Protein 3E3R (pdb70)

CATH classification: 1.10.238.10 (+1 more: 1.10.238.10)

InterPro domains:
  IPR002048 EF-hand domain [PF13499] (111-172)
  IPR002048 EF-hand domain [PF13499] (182-253)
  IPR002048 EF-hand domain [PS50222] (107-142)
  IPR002048 EF-hand domain [PS50222] (143-178)
  IPR002048 EF-hand domain [PS50222] (179-214)
  IPR002048 EF-hand domain [SM00054] (111-139)
  IPR002048 EF-hand domain [SM00054] (147-175)
  IPR002048 EF-hand domain [SM00054] (183-211)
  IPR002048 EF-hand domain [SM00054] (226-255)
  IPR002048 EF-hand domain [cd00051] (112-173)
  IPR011992 EF-hand domain pair [SSF47473] (108-271)
  IPR018247 EF-Hand 1, calcium-binding site [PS00018] (120-132)
  IPR018247 EF-Hand 1, calcium-binding site [PS00018] (156-168)
  IPR018247 EF-Hand 1, calcium-binding site [PS00018] (192-204)
  IPR051581 Calcium-Binding Signalling family [PTHR34524] (83-275)

Solvent-accessible surface area: 21296 Å² total; per-residue (Å²): 134,118,83,143,130,127,177,95,123,65,7,50,37,14,12,101,133,9,69,128,59,180,43,9,149,78,7,13,179,94,49,60,201,21,0,53,21,96,18,2,76,90,9,0,56,159,95,65,20,127,4,71,119,72,49,1,81,31,4,5,196,112,65,17,144,108,61,64,50,29,1,48,70,110,5,3,87,32,2,40,66,84,91,60,42,141,42,19,85,46,17,4,45,43,0,13,64,44,4,16,131,82,59,97,39,35,1,33,23,103,6,1,99,68,33,72,79,5,114,17,58,65,50,27,89,76,68,114,70,75,34,57,87,15,5,83,125,73,5,30,85,16,14,32,100,129,97,71,12,81,1,45,65,69,37,1,71,70,88,13,27,35,46,3,47,91,29,143,66,48,127,96,0,44,61,58,0,60,35,34,6,98,96,83,85,67,27,10,83,121,2,28,58,71,21,146,83,237,26,58,113,158,21,7,28,181,47,0,131,139,9,6,151,101,43,65,96,27,0,44,16,78,11,2,81,42,7,1,54,142,71,64,10,126,7,81,108,73,65,0,90,37,4,4,131,92,48,6,139,104,59,64,53,40,1,50,59,100,6,0,42,77,1,5,103,101,87,41,50,80,18,20,75,22,12,1,46,34,0,9,70,110,11,8,143,86,37,62,4,7,0,44,27,88,4,1,91,88,80,80,139,118,137,149,60,127,45,65,67,17,85,164,67,1,32,80,13,12,37,102,126,86,100,16,66,0,24,35,39,34,0,42,45,92,15,24,49,71,7,89,79,50,140,59,54,128,86,0,47,65,61,0,59,71,59,24,140,86

B-factor: mean 34.87, std 11.91, range [5.88, 69.91]

Organism: Homo sapiens (NCBI:txid9606)

Nearest PDB structures (foldseek):
  3e3r-assembly2_A-2  TM=1.005E+00  e=3.104E-30  Homo sapiens
  3e3r-assembly2_B  TM=7.617E-01  e=6.382E-23  Homo sapiens
  8g2z-assembly1_1E  TM=4.502E-01  e=4.346E-10  Tetrahymena thermophila CU428
  8g2z-assembly1_3C  TM=5.043E-01  e=2.244E-07  Tetrahymena thermophila CU428
  3dvk-assembly1_A  TM=4.181E-01  e=2.319E-06  Homo sapiens

Sequence (358 aa):
SSGLVPRMDAVDATMEKLRAARFFRQLDRDGSRSLDADEFRQGLAKLGLVLDQAEAEGVCRKWDRNGSGTLDLEEFLRALRPPMSQAREAVIAAAFAKLDRSGDGVVTVDDLRGVYSGRAHPKVRSGEWTEDEVLRRFLDNFDSSEKDGQVTLAEFQDYYSGVSASMNTDEEFVAMMTSAWQLVDATMEKLRAQCLSRGGIQGLARFFRQLDRDGSRSLDADEFRQGLAKLGLVLDQAEAEGVCRKWDRNGSGTLDLEEFLRALRPPMSQAREAVIAAAFAKLDRSGDGVVTVDDLRGVYSGEWTEDEVLRRFLDNFDSSEKDGQVTLAEFQDYYSGVSASMNTDEEFVAMMTSAWQL

Structure (mmCIF, N/CA/C/O backbone):
data_3E3R
#
_entry.id   3E3R
#
_cell.length_a   70.593
_cell.length_b   130.411
_cell.length_c   46.199
_cell.angle_alpha   90.00
_cell.angle_beta   90.00
_cell.angle_gamma   90.00
#
_symmetry.space_group_name_H-M   'P 21 21 2'
#
loop_
_entity.id
_entity.type
_entity.pdbx_description
1 polymer Calcyphosin
2 non-polymer 'CALCIUM ION'
3 water water
#
loop_
_atom_site.group_PDB
_atom_site.id
_atom_site.type_symbol
_atom_site.label_atom_id
_atom_site.label_alt_id
_atom_site.label_comp_id
_atom_site.label_asym_id
_atom_site.label_entity_id
_atom_site.label_seq_id
_atom_site.pdbx_PDB_ins_code
_atom_site.Cartn_x
_atom_site.Cartn_y
_atom_site.Cartn_z
_atom_site.occupancy
_atom_site.B_iso_or_equiv
_atom_site.auth_seq_id
_atom_site.auth_comp_id
_atom_site.auth_asym_id
_atom_site.auth_atom_id
_atom_site.pdbx_PDB_model_num
ATOM 1 N N . SER A 1 1 ? 37.312 32.578 9.400 1.00 25.75 -12 SER A N 1
ATOM 2 C CA . SER A 1 1 ? 38.262 31.471 9.760 1.00 26.16 -12 SER A CA 1
ATOM 3 C C . SER A 1 1 ? 39.721 31.968 9.924 1.00 26.33 -12 SER A C 1
ATOM 4 O O . SER A 1 1 ? 40.132 32.985 9.320 1.00 25.73 -12 SER A O 1
ATOM 7 N N . SER A 1 2 ? 40.480 31.236 10.751 1.00 26.26 -11 SER A N 1
ATOM 8 C CA . SER A 1 2 ? 41.865 31.563 11.073 1.00 26.48 -11 SER A CA 1
ATOM 9 C C . SER A 1 2 ? 42.681 31.922 9.828 1.00 26.60 -11 SER A C 1
ATOM 10 O O . SER A 1 2 ? 42.556 31.272 8.774 1.00 26.37 -11 SER A O 1
ATOM 13 N N . GLY A 1 3 ? 43.500 32.970 9.962 1.00 26.51 -10 GLY A N 1
ATOM 14 C CA . GLY A 1 3 ? 44.452 33.386 8.924 1.00 26.39 -10 GLY A CA 1
ATOM 15 C C . GLY A 1 3 ? 43.901 34.435 7.976 1.00 26.39 -10 GLY A C 1
ATOM 16 O O . GLY A 1 3 ? 44.650 35.120 7.272 1.00 26.32 -10 GLY A O 1
ATOM 17 N N . LEU A 1 4 ? 42.579 34.555 7.977 1.00 26.34 -9 LEU A N 1
ATOM 18 C CA . LEU A 1 4 ? 41.886 35.508 7.148 1.00 26.49 -9 LEU A CA 1
ATOM 19 C C . LEU A 1 4 ? 41.782 36.906 7.785 1.00 26.88 -9 LEU A C 1
ATOM 20 O O . LEU A 1 4 ? 41.682 37.081 9.015 1.00 27.05 -9 LEU A O 1
ATOM 25 N N . VAL A 1 5 ? 41.788 37.895 6.904 1.00 27.01 -8 VAL A N 1
ATOM 26 C CA . VAL A 1 5 ? 41.756 39.291 7.260 1.00 27.10 -8 VAL A CA 1
ATOM 27 C C . VAL A 1 5 ? 40.669 39.953 6.396 1.00 27.52 -8 VAL A C 1
ATOM 28 O O . VAL A 1 5 ? 40.566 39.660 5.192 1.00 27.93 -8 VAL A O 1
ATOM 32 N N . PRO A 1 6 ? 39.843 40.826 6.998 1.00 27.71 -7 PRO A N 1
ATOM 33 C CA . PRO A 1 6 ? 38.731 41.359 6.213 1.00 28.24 -7 PRO A CA 1
ATOM 34 C C . PRO A 1 6 ? 39.198 42.565 5.411 1.00 28.64 -7 PRO A C 1
ATOM 35 O O . PRO A 1 6 ? 40.015 43.352 5.905 1.00 28.71 -7 PRO A O 1
ATOM 39 N N . ARG A 1 7 ? 38.711 42.733 4.190 1.00 28.76 -6 ARG A N 1
ATOM 40 C CA . ARG A 1 7 ? 39.110 43.945 3.482 1.00 29.12 -6 ARG A CA 1
ATOM 41 C C . ARG A 1 7 ? 38.044 45.026 3.390 1.00 29.24 -6 ARG A C 1
ATOM 42 O O . ARG A 1 7 ? 38.376 46.218 3.379 1.00 29.11 -6 ARG A O 1
ATOM 50 N N . MET A 1 14 ? 34.882 47.928 -2.108 1.00 55.13 1 MET A N 1
ATOM 51 C CA . MET A 1 14 ? 36.272 47.405 -1.945 1.00 55.41 1 MET A CA 1
ATOM 52 C C . MET A 1 14 ? 36.578 46.307 -2.982 1.00 55.62 1 MET A C 1
ATOM 53 O O . MET A 1 14 ? 37.705 46.181 -3.463 1.00 55.74 1 MET A O 1
ATOM 58 N N . ASP A 1 15 ? 35.553 45.512 -3.289 1.00 55.65 2 ASP A N 1
ATOM 59 C CA . ASP A 1 15 ? 35.483 44.626 -4.456 1.00 55.20 2 ASP A CA 1
ATOM 60 C C . ASP A 1 15 ? 35.251 45.521 -5.690 1.00 55.06 2 ASP A C 1
ATOM 61 O O . ASP A 1 15 ? 35.880 45.342 -6.736 1.00 54.87 2 ASP A O 1
ATOM 66 N N . ALA A 1 16 ? 34.352 46.498 -5.537 1.00 54.86 3 ALA A N 1
ATOM 67 C CA . ALA A 1 16 ? 34.036 47.489 -6.575 1.00 54.53 3 ALA A CA 1
ATOM 68 C C . ALA A 1 16 ? 35.212 48.431 -6.875 1.00 54.34 3 ALA A C 1
ATOM 69 O O . ALA A 1 16 ? 35.251 49.050 -7.939 1.00 54.21 3 ALA A O 1
ATOM 71 N N . VAL A 1 17 ? 36.153 48.536 -5.930 1.00 53.97 4 VAL A N 1
ATOM 72 C CA . VAL A 1 17 ? 37.395 49.284 -6.130 1.00 53.41 4 VAL A CA 1
ATOM 73 C C . VAL A 1 17 ? 38.369 48.481 -6.990 1.00 53.23 4 VAL A C 1
ATOM 74 O O . VAL A 1 17 ? 39.045 49.049 -7.847 1.00 53.17 4 VAL A O 1
ATOM 78 N N . ASP A 1 18 ? 38.434 47.166 -6.747 1.00 53.01 5 ASP A N 1
ATOM 79 C CA . ASP A 1 18 ? 39.220 46.218 -7.560 1.00 52.56 5 ASP A CA 1
ATOM 80 C C . ASP A 1 18 ? 38.835 46.277 -9.044 1.00 52.03 5 ASP A C 1
ATOM 81 O O . ASP A 1 18 ? 39.702 46.219 -9.912 1.00 51.78 5 ASP A O 1
ATOM 86 N N . ALA A 1 19 ? 37.530 46.384 -9.314 1.00 51.61 6 ALA A N 1
ATOM 87 C CA . ALA A 1 19 ? 36.988 46.493 -10.677 1.00 51.09 6 ALA A CA 1
ATOM 88 C C . ALA A 1 19 ? 37.463 47.776 -11.358 1.00 50.74 6 ALA A C 1
ATOM 89 O O . ALA A 1 19 ? 38.092 47.723 -12.416 1.00 50.75 6 ALA A O 1
ATOM 91 N N . THR A 1 20 ? 37.169 48.919 -10.740 1.00 50.11 7 THR A N 1
ATOM 92 C CA . THR A 1 20 ? 37.676 50.208 -11.202 1.00 49.80 7 THR A CA 1
ATOM 93 C C . THR A 1 20 ? 39.205 50.244 -11.352 1.00 49.47 7 THR A C 1
ATOM 94 O O . THR A 1 20 ? 39.708 50.844 -12.307 1.00 49.45 7 THR A O 1
ATOM 98 N N . MET A 1 21 ? 39.935 49.625 -10.418 1.00 48.95 8 MET A N 1
ATOM 99 C CA . MET A 1 21 ? 41.403 49.622 -10.484 1.00 48.75 8 MET A CA 1
ATOM 100 C C . MET A 1 21 ? 41.946 48.804 -11.653 1.00 49.62 8 MET A C 1
ATOM 101 O O . MET A 1 21 ? 42.938 49.208 -12.272 1.00 49.66 8 MET A O 1
ATOM 106 N N . GLU A 1 22 ? 41.298 47.673 -11.956 1.00 50.60 9 GLU A N 1
ATOM 107 C CA . GLU A 1 22 ? 41.645 46.854 -13.133 1.00 51.86 9 GLU A CA 1
ATOM 108 C C . GLU A 1 22 ? 41.506 47.664 -14.421 1.00 52.27 9 GLU A C 1
ATOM 109 O O . GLU A 1 22 ? 42.491 47.903 -15.124 1.00 52.28 9 GLU A O 1
ATOM 115 N N . LYS A 1 23 ? 40.275 48.104 -14.693 1.00 52.91 10 LYS A N 1
ATOM 116 C CA . LYS A 1 23 ? 39.924 48.866 -15.886 1.00 53.62 10 LYS A CA 1
ATOM 117 C C . LYS A 1 23 ? 40.934 49.963 -16.186 1.00 53.67 10 LYS A C 1
ATOM 118 O O . LYS A 1 23 ? 41.390 50.085 -17.320 1.00 53.96 10 LYS A O 1
ATOM 124 N N . LEU A 1 24 ? 41.280 50.742 -15.162 1.00 53.94 11 LEU A N 1
ATOM 125 C CA . LEU A 1 24 ? 42.315 51.783 -15.244 1.00 54.06 11 LEU A CA 1
ATOM 126 C C . LEU A 1 24 ? 43.609 51.290 -15.886 1.00 54.06 11 LEU A C 1
ATOM 127 O O . LEU A 1 24 ? 44.173 51.962 -16.746 1.00 54.22 11 LEU A O 1
ATOM 132 N N . ARG A 1 25 ? 44.077 50.120 -15.468 1.00 54.11 12 ARG A N 1
ATOM 133 C CA . ARG A 1 25 ? 45.377 49.628 -15.916 1.00 54.42 12 ARG A CA 1
ATOM 134 C C . ARG A 1 25 ? 45.489 49.586 -17.440 1.00 54.83 12 ARG A C 1
ATOM 135 O O . ARG A 1 25 ? 46.547 49.883 -18.004 1.00 54.97 12 ARG A O 1
ATOM 143 N N . ALA A 1 26 ? 44.379 49.257 -18.096 1.00 55.22 13 ALA A N 1
ATOM 144 C CA . ALA A 1 26 ? 44.312 49.250 -19.554 1.00 55.30 13 ALA A CA 1
ATOM 145 C C . ALA A 1 26 ? 43.613 50.497 -20.079 1.00 55.26 13 ALA A C 1
ATOM 146 O O . ALA A 1 26 ? 44.270 51.470 -20.441 1.00 55.51 13 ALA A O 1
ATOM 148 N N . ALA A 1 40 ? 54.235 57.780 -17.014 1.00 55.07 27 ALA A N 1
ATOM 149 C CA . ALA A 1 40 ? 54.665 59.119 -16.612 1.00 55.20 27 ALA A CA 1
ATOM 150 C C . ALA A 1 40 ? 53.799 60.185 -17.279 1.00 55.41 27 ALA A C 1
ATOM 151 O O . ALA A 1 40 ? 53.271 61.079 -16.604 1.00 55.35 27 ALA A O 1
ATOM 153 N N . ARG A 1 41 ? 53.668 60.074 -18.605 1.00 55.66 28 ARG A N 1
ATOM 154 C CA . ARG A 1 41 ? 52.815 60.940 -19.427 1.00 55.82 28 ARG A CA 1
ATOM 155 C C . ARG A 1 41 ? 51.434 61.036 -18.793 1.00 55.45 28 ARG A C 1
ATOM 156 O O . ARG A 1 41 ? 50.870 62.132 -18.669 1.00 55.34 28 ARG A O 1
ATOM 164 N N . PHE A 1 42 ? 50.921 59.877 -18.376 1.00 54.97 29 PHE A N 1
ATOM 165 C CA . PHE A 1 42 ? 49.609 59.760 -17.747 1.00 54.37 29 PHE A CA 1
ATOM 166 C C . PHE A 1 42 ? 49.562 60.410 -16.357 1.00 53.94 29 PHE A C 1
ATOM 167 O O . PHE A 1 42 ? 48.649 61.184 -16.070 1.00 53.99 29 PHE A O 1
ATOM 175 N N . PHE A 1 43 ? 50.548 60.090 -15.515 1.00 53.27 30 PHE A N 1
ATOM 176 C CA . PHE A 1 43 ? 50.714 60.680 -14.182 1.00 52.49 30 PHE A CA 1
ATOM 177 C C . PHE A 1 43 ? 50.642 62.192 -14.262 1.00 52.08 30 PHE A C 1
ATOM 178 O O . PHE A 1 43 ? 49.871 62.823 -13.544 1.00 51.84 30 PHE A O 1
ATOM 186 N N . ARG A 1 44 ? 51.433 62.755 -15.167 1.00 51.89 31 ARG A N 1
ATOM 187 C CA . ARG A 1 44 ? 51.559 64.203 -15.312 1.00 51.89 31 ARG A CA 1
ATOM 188 C C . ARG A 1 44 ? 50.263 64.855 -15.777 1.00 51.35 31 ARG A C 1
ATOM 189 O O . ARG A 1 44 ? 49.950 65.964 -15.362 1.00 51.34 31 ARG A O 1
ATOM 197 N N . GLN A 1 45 ? 49.503 64.148 -16.608 1.00 50.97 32 GLN A N 1
ATOM 198 C CA . GLN A 1 45 ? 48.143 64.555 -16.953 1.00 51.13 32 GLN A CA 1
ATOM 199 C C . GLN A 1 45 ? 47.284 64.727 -15.703 1.00 50.51 32 GLN A C 1
ATOM 200 O O . GLN A 1 45 ? 46.603 65.747 -15.532 1.00 50.39 32 GLN A O 1
ATOM 206 N N . LEU A 1 46 ? 47.324 63.704 -14.849 1.00 49.79 33 LEU A N 1
ATOM 207 C CA . LEU A 1 46 ? 46.512 63.616 -13.642 1.00 48.98 33 LEU A CA 1
ATOM 208 C C . LEU A 1 46 ? 46.897 64.659 -12.595 1.00 48.59 33 LEU A C 1
ATOM 209 O O . LEU A 1 46 ? 46.037 65.163 -11.861 1.00 48.45 33 LEU A O 1
ATOM 214 N N . ASP A 1 47 ? 48.192 64.973 -12.540 1.00 48.04 34 ASP A N 1
ATOM 215 C CA . ASP A 1 47 ? 48.739 65.957 -11.610 1.00 47.55 34 ASP A CA 1
ATOM 216 C C . ASP A 1 47 ? 48.349 67.372 -12.034 1.00 47.61 34 ASP A C 1
ATOM 217 O O . ASP A 1 47 ? 49.135 68.099 -12.655 1.00 47.29 34 ASP A O 1
ATOM 222 N N . ARG A 1 48 ? 47.116 67.737 -11.684 1.00 47.71 35 ARG A N 1
ATOM 223 C CA . ARG A 1 48 ? 46.495 68.999 -12.088 1.00 47.73 35 ARG A CA 1
ATOM 224 C C . ARG A 1 48 ? 47.232 70.210 -11.554 1.00 47.39 35 ARG A C 1
ATOM 225 O O . ARG A 1 48 ? 47.383 71.201 -12.266 1.00 47.47 35 ARG A O 1
ATOM 233 N N . ASP A 1 49 ? 47.693 70.123 -10.308 1.00 47.10 36 ASP A N 1
ATOM 234 C CA . ASP A 1 49 ? 48.327 71.256 -9.652 1.00 47.04 36 ASP A CA 1
ATOM 235 C C . ASP A 1 49 ? 49.859 71.195 -9.698 1.00 46.69 36 ASP A C 1
ATOM 236 O O . ASP A 1 49 ? 50.542 71.928 -8.969 1.00 47.15 36 ASP A O 1
ATOM 241 N N . GLY A 1 50 ? 50.385 70.319 -10.556 1.00 46.11 37 GLY A N 1
ATOM 242 C CA . GLY A 1 50 ? 51.830 70.192 -10.801 1.00 44.92 37 GLY A CA 1
ATOM 243 C C . GLY A 1 50 ? 52.682 70.000 -9.560 1.00 44.36 37 GLY A C 1
ATOM 244 O O . GLY A 1 50 ? 53.813 70.475 -9.515 1.00 44.43 37 GLY A O 1
ATOM 245 N N . SER A 1 51 ? 52.142 69.294 -8.563 1.00 43.70 38 SER A N 1
ATOM 246 C CA . SER A 1 51 ? 52.819 69.073 -7.279 1.00 43.22 38 SER A CA 1
ATOM 247 C C . SER A 1 51 ? 53.823 67.916 -7.328 1.00 43.23 38 SER A C 1
ATOM 248 O O . SER A 1 51 ? 54.557 67.672 -6.359 1.00 43.29 38 SER A O 1
ATOM 251 N N . ARG A 1 52 ? 53.839 67.211 -8.460 1.00 42.94 39 ARG A N 1
ATOM 252 C CA . ARG A 1 52 ? 54.675 66.024 -8.670 1.00 42.60 39 ARG A CA 1
ATOM 253 C C . ARG A 1 52 ? 54.301 64.866 -7.724 1.00 41.75 39 ARG A C 1
ATOM 254 O O . ARG A 1 52 ? 55.123 64.012 -7.395 1.00 41.48 39 ARG A O 1
ATOM 262 N N . SER A 1 53 ? 53.028 64.869 -7.327 1.00 40.96 40 SER A N 1
ATOM 263 C CA . SER A 1 53 ? 52.391 63.833 -6.523 1.00 40.44 40 SER A CA 1
ATOM 264 C C . SER A 1 53 ? 50.882 64.042 -6.595 1.00 39.98 40 SER A C 1
ATOM 265 O O . SER A 1 53 ? 50.415 65.170 -6.776 1.00 39.68 40 SER A O 1
ATOM 268 N N . LEU A 1 54 ? 50.131 62.954 -6.443 1.00 39.68 41 LEU A N 1
ATOM 269 C CA . LEU A 1 54 ? 48.672 62.971 -6.604 1.00 39.47 41 LEU A CA 1
ATOM 270 C C . LEU A 1 54 ? 47.895 63.004 -5.291 1.00 39.60 41 LEU A C 1
ATOM 271 O O . LEU A 1 54 ? 48.108 62.152 -4.423 1.00 39.40 41 LEU A O 1
ATOM 276 N N . ASP A 1 55 ? 46.994 63.984 -5.163 1.00 39.83 42 ASP A N 1
ATOM 277 C CA . ASP A 1 55 ? 46.014 64.022 -4.073 1.00 40.16 42 ASP A CA 1
ATOM 278 C C . ASP A 1 55 ? 45.017 62.903 -4.313 1.00 40.00 42 ASP A C 1
ATOM 279 O O . ASP A 1 55 ? 44.812 62.498 -5.461 1.00 39.77 42 ASP A O 1
ATOM 284 N N . ALA A 1 56 ? 44.376 62.430 -3.245 1.00 39.88 43 ALA A N 1
ATOM 285 C CA . ALA A 1 56 ? 43.244 61.515 -3.380 1.00 40.38 43 ALA A CA 1
ATOM 286 C C . ALA A 1 56 ? 42.156 62.148 -4.269 1.00 40.85 43 ALA A C 1
ATOM 287 O O . ALA A 1 56 ? 41.566 61.504 -5.150 1.00 40.64 43 ALA A O 1
ATOM 289 N N . ASP A 1 57 ? 41.958 63.439 -4.045 1.00 41.42 44 ASP A N 1
ATOM 290 C CA . ASP A 1 57 ? 41.022 64.272 -4.764 1.00 42.19 44 ASP A CA 1
ATOM 291 C C . ASP A 1 57 ? 41.311 64.389 -6.276 1.00 42.47 44 ASP A C 1
ATOM 292 O O . ASP A 1 57 ? 40.386 64.387 -7.093 1.00 42.16 44 ASP A O 1
ATOM 297 N N . GLU A 1 58 ? 42.587 64.507 -6.641 1.00 43.23 45 GLU A N 1
ATOM 298 C CA . GLU A 1 58 ? 42.990 64.633 -8.057 1.00 43.82 45 GLU A CA 1
ATOM 299 C C . GLU A 1 58 ? 42.853 63.312 -8.800 1.00 44.00 45 GLU A C 1
ATOM 300 O O . GLU A 1 58 ? 42.254 63.247 -9.872 1.00 43.95 45 GLU A O 1
ATOM 306 N N . PHE A 1 59 ? 43.431 62.268 -8.216 1.00 44.58 46 PHE A N 1
ATOM 307 C CA . PHE A 1 59 ? 43.233 60.895 -8.656 1.00 45.17 46 PHE A CA 1
ATOM 308 C C . PHE A 1 59 ? 41.754 60.620 -8.941 1.00 45.90 46 PHE A C 1
ATOM 309 O O . PHE A 1 59 ? 41.395 60.129 -10.020 1.00 45.75 46 PHE A O 1
ATOM 317 N N . ARG A 1 60 ? 40.908 60.964 -7.972 1.00 46.89 47 ARG A N 1
ATOM 318 C CA . ARG A 1 60 ? 39.457 60.843 -8.104 1.00 48.20 47 ARG A CA 1
ATOM 319 C C . ARG A 1 60 ? 38.911 61.519 -9.375 1.00 49.12 47 ARG A C 1
ATOM 320 O O . ARG A 1 60 ? 38.190 60.875 -10.160 1.00 48.99 47 ARG A O 1
ATOM 328 N N . GLN A 1 61 ? 39.266 62.801 -9.561 1.00 50.07 48 GLN A N 1
ATOM 329 C CA . GLN A 1 61 ? 38.815 63.614 -10.699 1.00 51.04 48 GLN A CA 1
ATOM 330 C C . GLN A 1 61 ? 39.389 63.140 -12.019 1.00 51.52 48 GLN A C 1
ATOM 331 O O . GLN A 1 61 ? 38.701 63.151 -13.042 1.00 51.70 48 GLN A O 1
ATOM 337 N N . GLY A 1 62 ? 40.652 62.733 -12.000 1.00 52.03 49 GLY A N 1
ATOM 338 C CA . GLY A 1 62 ? 41.287 62.189 -13.191 1.00 53.04 49 GLY A CA 1
ATOM 339 C C . GLY A 1 62 ? 40.541 60.980 -13.726 1.00 53.60 49 GLY A C 1
ATOM 340 O O . GLY A 1 62 ? 40.305 60.866 -14.933 1.00 53.56 49 GLY A O 1
ATOM 341 N N . LEU A 1 63 ? 40.161 60.087 -12.817 1.00 54.24 50 LEU A N 1
ATOM 342 C CA . LEU A 1 63 ? 39.513 58.834 -13.187 1.00 55.09 50 LEU A CA 1
ATOM 343 C C . LEU A 1 63 ? 38.105 59.050 -13.749 1.00 55.56 50 LEU A C 1
ATOM 344 O O . LEU A 1 63 ? 37.675 58.342 -14.667 1.00 55.50 50 LEU A O 1
ATOM 349 N N . ALA A 1 64 ? 37.396 60.024 -13.185 1.00 56.24 51 ALA A N 1
ATOM 350 C CA . ALA A 1 64 ? 36.076 60.412 -13.681 1.00 56.94 51 ALA A CA 1
ATOM 351 C C . ALA A 1 64 ? 36.183 60.955 -15.112 1.00 57.35 51 ALA A C 1
ATOM 352 O O . ALA A 1 64 ? 35.453 60.517 -16.004 1.00 57.53 51 ALA A O 1
ATOM 354 N N . LYS A 1 65 ? 37.119 61.885 -15.315 1.00 57.75 52 LYS A N 1
ATOM 355 C CA . LYS A 1 65 ? 37.445 62.455 -16.626 1.00 58.14 52 LYS A CA 1
ATOM 356 C C . LYS A 1 65 ? 37.793 61.361 -17.668 1.00 58.38 52 LYS A C 1
ATOM 357 O O . LYS A 1 65 ? 37.849 61.627 -18.875 1.00 58.42 52 LYS A O 1
ATOM 363 N N . LEU A 1 66 ? 38.013 60.136 -17.187 1.00 58.49 53 LEU A N 1
ATOM 364 C CA . LEU A 1 66 ? 38.341 58.987 -18.036 1.00 58.49 53 LEU A CA 1
ATOM 365 C C . LEU A 1 66 ? 37.189 57.966 -18.036 1.00 58.39 53 LEU A C 1
ATOM 366 O O . LEU A 1 66 ? 37.253 56.928 -18.709 1.00 58.28 53 LEU A O 1
ATOM 371 N N . GLY A 1 67 ? 36.137 58.276 -17.278 1.00 58.23 54 GLY A N 1
ATOM 372 C CA . GLY A 1 67 ? 34.940 57.432 -17.209 1.00 57.95 54 GLY A CA 1
ATOM 373 C C . GLY A 1 67 ? 34.975 56.296 -16.194 1.00 57.70 54 GLY A C 1
ATOM 374 O O . GLY A 1 67 ? 34.174 55.357 -16.281 1.00 57.58 54 GLY A O 1
ATOM 375 N N . LEU A 1 68 ? 35.901 56.377 -15.238 1.00 57.27 55 LEU A N 1
ATOM 376 C CA . LEU A 1 68 ? 36.058 55.355 -14.208 1.00 56.67 55 LEU A CA 1
ATOM 377 C C . LEU A 1 68 ? 35.632 55.990 -12.905 1.00 56.22 55 LEU A C 1
ATOM 378 O O . LEU A 1 68 ? 36.284 56.909 -12.422 1.00 56.37 55 LEU A O 1
ATOM 383 N N . VAL A 1 69 ? 34.535 55.502 -12.340 1.00 55.62 56 VAL A N 1
ATOM 384 C CA . VAL A 1 69 ? 33.908 56.160 -11.199 1.00 55.08 56 VAL A CA 1
ATOM 385 C C . VAL A 1 69 ? 34.393 55.622 -9.848 1.00 54.66 56 VAL A C 1
ATOM 386 O O . VAL A 1 69 ? 34.314 54.422 -9.588 1.00 54.73 56 VAL A O 1
ATOM 390 N N . LEU A 1 70 ? 34.907 56.525 -9.011 1.00 54.14 57 LEU A N 1
ATOM 391 C CA . LEU A 1 70 ? 35.246 56.234 -7.612 1.00 53.80 57 LEU A CA 1
ATOM 392 C C . LEU A 1 70 ? 34.722 57.346 -6.708 1.00 53.60 57 LEU A C 1
ATOM 393 O O . LEU A 1 70 ? 34.977 58.523 -6.978 1.00 53.75 57 LEU A O 1
ATOM 398 N N . ASP A 1 71 ? 34.019 56.990 -5.631 1.00 53.08 58 ASP A N 1
ATOM 399 C CA . ASP A 1 71 ? 33.561 57.998 -4.673 1.00 52.67 58 ASP A CA 1
ATOM 400 C C . ASP A 1 71 ? 34.762 58.605 -3.935 1.00 52.44 58 ASP A C 1
ATOM 401 O O . ASP A 1 71 ? 35.906 58.313 -4.272 1.00 52.65 58 ASP A O 1
ATOM 406 N N . GLN A 1 72 ? 34.504 59.432 -2.928 1.00 52.11 59 GLN A N 1
ATOM 407 C CA . GLN A 1 72 ? 35.563 60.166 -2.234 1.00 51.88 59 GLN A CA 1
ATOM 408 C C . GLN A 1 72 ? 36.456 59.278 -1.356 1.00 51.55 59 GLN A C 1
ATOM 409 O O . GLN A 1 72 ? 37.688 59.358 -1.431 1.00 51.79 59 GLN A O 1
ATOM 415 N N . ALA A 1 73 ? 35.834 58.445 -0.523 1.00 50.80 60 ALA A N 1
ATOM 416 C CA . ALA A 1 73 ? 36.569 57.593 0.412 1.00 49.90 60 ALA A CA 1
ATOM 417 C C . ALA A 1 73 ? 37.300 56.453 -0.310 1.00 49.21 60 ALA A C 1
ATOM 418 O O . ALA A 1 73 ? 38.397 56.056 0.092 1.00 48.84 60 ALA A O 1
ATOM 420 N N . GLU A 1 74 ? 36.683 55.944 -1.378 1.00 48.35 61 GLU A N 1
ATOM 421 C CA . GLU A 1 74 ? 37.284 54.913 -2.225 1.00 47.71 61 GLU A CA 1
ATOM 422 C C . GLU A 1 74 ? 38.572 55.397 -2.864 1.00 46.55 61 GLU A C 1
ATOM 423 O O . GLU A 1 74 ? 39.517 54.630 -3.029 1.00 46.54 61 GLU A O 1
ATOM 429 N N . ALA A 1 75 ? 38.592 56.669 -3.246 1.00 45.48 62 ALA A N 1
ATOM 430 C CA . ALA A 1 75 ? 39.766 57.272 -3.852 1.00 44.29 62 ALA A CA 1
ATOM 431 C C . ALA A 1 75 ? 40.791 57.523 -2.765 1.00 43.53 62 ALA A C 1
ATOM 432 O O . ALA A 1 75 ? 41.991 57.358 -2.981 1.00 43.26 62 ALA A O 1
ATOM 434 N N . GLU A 1 76 ? 40.307 57.900 -1.588 1.00 42.66 63 GLU A N 1
ATOM 435 C CA . GLU A 1 76 ? 41.170 58.082 -0.441 1.00 42.47 63 GLU A CA 1
ATOM 436 C C . GLU A 1 76 ? 41.792 56.771 -0.005 1.00 41.83 63 GLU A C 1
ATOM 437 O O . GLU A 1 76 ? 42.972 56.732 0.368 1.00 41.85 63 GLU A O 1
ATOM 443 N N . GLY A 1 77 ? 40.993 55.704 -0.068 1.00 41.07 64 GLY A N 1
ATOM 444 C CA . GLY A 1 77 ? 41.430 54.358 0.275 1.00 39.88 64 GLY A CA 1
ATOM 445 C C . GLY A 1 77 ? 42.576 53.896 -0.600 1.00 39.30 64 GLY A C 1
ATOM 446 O O . GLY A 1 77 ? 43.541 53.308 -0.107 1.00 39.76 64 GLY A O 1
ATOM 447 N N . VAL A 1 78 ? 42.471 54.159 -1.900 1.00 38.37 65 VAL A N 1
ATOM 448 C CA . VAL A 1 78 ? 43.517 53.784 -2.852 1.00 37.50 65 VAL A CA 1
ATOM 449 C C . VAL A 1 78 ? 44.840 54.512 -2.586 1.00 37.18 65 VAL A C 1
ATOM 450 O O . VAL A 1 78 ? 45.893 53.890 -2.668 1.00 37.28 65 VAL A O 1
ATOM 454 N N . CYS A 1 79 ? 44.788 55.807 -2.259 1.00 36.71 66 CYS A N 1
ATOM 455 C CA . CYS A 1 79 ? 45.998 56.575 -1.941 1.00 36.48 66 CYS A CA 1
ATOM 456 C C . CYS A 1 79 ? 46.625 56.044 -0.672 1.00 35.85 66 CYS A C 1
ATOM 457 O O . CYS A 1 79 ? 47.826 55.786 -0.623 1.00 35.98 66 CYS A O 1
ATOM 460 N N . ARG A 1 80 ? 45.795 55.833 0.338 1.00 35.01 67 ARG A N 1
ATOM 461 C CA . ARG A 1 80 ? 46.256 55.310 1.612 1.00 34.39 67 ARG A CA 1
ATOM 462 C C . ARG A 1 80 ? 47.016 53.992 1.402 1.00 33.42 67 ARG A C 1
ATOM 463 O O . ARG A 1 80 ? 47.976 53.714 2.106 1.00 33.48 67 ARG A O 1
ATOM 471 N N . LYS A 1 81 ? 46.623 53.184 0.425 1.00 32.58 68 LYS A N 1
ATOM 472 C CA . LYS A 1 81 ? 47.245 51.860 0.336 1.00 32.19 68 LYS A CA 1
ATOM 473 C C . LYS A 1 81 ? 48.460 51.794 -0.574 1.00 31.18 68 LYS A C 1
ATOM 474 O O . LYS A 1 81 ? 49.281 50.891 -0.442 1.00 30.81 68 LYS A O 1
ATOM 480 N N . TRP A 1 82 ? 48.580 52.757 -1.482 1.00 30.39 69 TRP A N 1
ATOM 481 C CA . TRP A 1 82 ? 49.744 52.816 -2.358 1.00 29.91 69 TRP A CA 1
ATOM 482 C C . TRP A 1 82 ? 50.792 53.826 -1.918 1.00 29.53 69 TRP A C 1
ATOM 483 O O . TRP A 1 82 ? 51.927 53.760 -2.361 1.00 28.90 69 TRP A O 1
ATOM 494 N N . ASP A 1 83 ? 50.406 54.744 -1.035 1.00 29.57 70 ASP A N 1
ATOM 495 C CA . ASP A 1 83 ? 51.309 55.777 -0.549 1.00 29.73 70 ASP A CA 1
ATOM 496 C C . ASP A 1 83 ? 52.267 55.184 0.464 1.00 29.67 70 ASP A C 1
ATOM 497 O O . ASP A 1 83 ? 52.056 55.281 1.664 1.00 30.08 70 ASP A O 1
ATOM 502 N N . ARG A 1 84 ? 53.330 54.579 -0.050 1.00 29.72 71 ARG A N 1
ATOM 503 C CA . ARG A 1 84 ? 54.281 53.837 0.752 1.00 30.03 71 ARG A CA 1
ATOM 504 C C . ARG A 1 84 ? 54.936 54.717 1.816 1.00 29.66 71 ARG A C 1
ATOM 505 O O . ARG A 1 84 ? 54.977 54.332 2.989 1.00 29.50 71 ARG A O 1
ATOM 513 N N . ASN A 1 85 ? 55.419 55.899 1.421 1.00 29.49 72 ASN A N 1
ATOM 514 C CA . ASN A 1 85 ? 56.172 56.765 2.340 1.00 29.49 72 ASN A CA 1
ATOM 515 C C . ASN A 1 85 ? 55.308 57.583 3.316 1.00 29.29 72 ASN A C 1
ATOM 516 O O . ASN A 1 85 ? 55.833 58.183 4.255 1.00 29.43 72 ASN A O 1
ATOM 521 N N . GLY A 1 86 ? 53.992 57.589 3.108 1.00 28.98 73 GLY A N 1
ATOM 522 C CA . GLY A 1 86 ? 53.071 58.188 4.065 1.00 28.26 73 GLY A CA 1
ATOM 523 C C . GLY A 1 86 ? 52.996 59.691 3.945 1.00 28.10 73 GLY A C 1
ATOM 524 O O . GLY A 1 86 ? 52.720 60.378 4.913 1.00 27.62 73 GLY A O 1
ATOM 525 N N . SER A 1 87 ? 53.249 60.195 2.743 1.00 28.44 74 SER A N 1
ATOM 526 C CA . SER A 1 87 ? 53.143 61.623 2.441 1.00 28.65 74 SER A CA 1
ATOM 527 C C . SER A 1 87 ? 51.685 62.032 2.234 1.00 28.68 74 SER A C 1
ATOM 528 O O . SER A 1 87 ? 51.386 63.204 2.024 1.00 28.41 74 SER A O 1
ATOM 531 N N . GLY A 1 88 ? 50.786 61.056 2.277 1.00 28.73 75 GLY A N 1
ATOM 532 C CA . GLY A 1 88 ? 49.383 61.302 1.996 1.00 29.17 75 GLY A CA 1
ATOM 533 C C . GLY A 1 88 ? 49.088 61.364 0.506 1.00 29.53 75 GLY A C 1
ATOM 534 O O . GLY A 1 88 ? 47.936 61.559 0.116 1.00 29.75 75 GLY A O 1
ATOM 535 N N . THR A 1 89 ? 50.119 61.188 -0.325 1.00 29.65 76 THR A N 1
ATOM 536 C CA . THR A 1 89 ? 50.009 61.402 -1.776 1.00 29.79 76 THR A CA 1
ATOM 537 C C . THR A 1 89 ? 50.796 60.367 -2.562 1.00 29.71 76 THR A C 1
ATOM 538 O O . THR A 1 89 ? 51.733 59.750 -2.033 1.00 29.54 76 THR A O 1
ATOM 542 N N . LEU A 1 90 ? 50.409 60.188 -3.827 1.00 29.67 77 LEU A N 1
ATOM 543 C CA . LEU A 1 90 ? 51.074 59.233 -4.728 1.00 29.56 77 LEU A CA 1
ATOM 544 C C . LEU A 1 90 ? 52.030 59.924 -5.679 1.00 29.55 77 LEU A C 1
ATOM 545 O O . LEU A 1 90 ? 51.610 60.728 -6.519 1.00 29.21 77 LEU A O 1
ATOM 550 N N . ASP A 1 91 ? 53.316 59.619 -5.528 1.00 29.80 78 ASP A N 1
ATOM 551 C CA . ASP A 1 91 ? 54.331 60.108 -6.459 1.00 30.01 78 ASP A CA 1
ATOM 552 C C . ASP A 1 91 ? 54.569 59.082 -7.575 1.00 30.26 78 ASP A C 1
ATOM 553 O O . ASP A 1 91 ? 53.962 58.001 -7.580 1.00 30.26 78 ASP A O 1
ATOM 558 N N . LEU A 1 92 ? 55.442 59.424 -8.518 1.00 30.38 79 LEU A N 1
ATOM 559 C CA . LEU A 1 92 ? 55.608 58.628 -9.723 1.00 30.07 79 LEU A CA 1
ATOM 560 C C . LEU A 1 92 ? 55.912 57.174 -9.371 1.00 30.14 79 LEU A C 1
ATOM 561 O O . LEU A 1 92 ? 55.187 56.280 -9.790 1.00 30.20 79 LEU A O 1
ATOM 566 N N . GLU A 1 93 ? 56.964 56.948 -8.590 1.00 30.27 80 GLU A N 1
ATOM 567 C CA . GLU A 1 93 ? 57.313 55.611 -8.129 1.00 30.95 80 GLU A CA 1
ATOM 568 C C . GLU A 1 93 ? 56.106 54.854 -7.528 1.00 30.85 80 GLU A C 1
ATOM 569 O O . GLU A 1 93 ? 55.886 53.669 -7.833 1.00 31.26 80 GLU A O 1
ATOM 575 N N . GLU A 1 94 ? 55.312 55.539 -6.708 1.00 30.44 81 GLU A N 1
ATOM 576 C CA . GLU A 1 94 ? 54.170 54.900 -6.046 1.00 30.15 81 GLU A CA 1
ATOM 577 C C . GLU A 1 94 ? 53.019 54.587 -6.994 1.00 30.30 81 GLU A C 1
ATOM 578 O O . GLU A 1 94 ? 52.373 53.549 -6.884 1.00 29.98 81 GLU A O 1
ATOM 584 N N . PHE A 1 95 ? 52.787 55.497 -7.932 1.00 30.77 82 PHE A N 1
ATOM 585 C CA . PHE A 1 95 ? 51.765 55.354 -8.949 1.00 30.92 82 PHE A CA 1
ATOM 586 C C . PHE A 1 95 ? 52.146 54.248 -9.923 1.00 31.75 82 PHE A C 1
ATOM 587 O O . PHE A 1 95 ? 51.319 53.405 -10.269 1.00 32.34 82 PHE A O 1
ATOM 595 N N . LEU A 1 96 ? 53.404 54.243 -10.359 1.00 32.20 83 LEU A N 1
ATOM 596 C CA . LEU A 1 96 ? 53.873 53.218 -11.272 1.00 32.53 83 LEU A CA 1
ATOM 597 C C . LEU A 1 96 ? 53.658 51.848 -10.668 1.00 32.75 83 LEU A C 1
ATOM 598 O O . LEU A 1 96 ? 53.328 50.893 -11.379 1.00 33.01 83 LEU A O 1
ATOM 603 N N . ARG A 1 97 ? 53.831 51.765 -9.351 1.00 32.73 84 ARG A N 1
ATOM 604 C CA . ARG A 1 97 ? 53.726 50.498 -8.646 1.00 32.60 84 ARG A CA 1
ATOM 605 C C . ARG A 1 97 ? 52.282 50.084 -8.619 1.00 32.03 84 ARG A C 1
ATOM 606 O O . ARG A 1 97 ? 51.960 48.954 -8.954 1.00 32.03 84 ARG A O 1
ATOM 614 N N . ALA A 1 98 ? 51.414 51.019 -8.254 1.00 31.76 85 ALA A N 1
ATOM 615 C CA . ALA A 1 98 ? 49.987 50.751 -8.130 1.00 31.74 85 ALA A CA 1
ATOM 616 C C . ALA A 1 98 ? 49.412 50.195 -9.424 1.00 31.99 85 ALA A C 1
ATOM 617 O O . ALA A 1 98 ? 48.504 49.355 -9.384 1.00 32.24 85 ALA A O 1
ATOM 619 N N . LEU A 1 99 ? 49.939 50.653 -10.565 1.00 31.71 86 LEU A N 1
ATOM 620 C CA . LEU A 1 99 ? 49.386 50.255 -11.852 1.00 31.64 86 LEU A CA 1
ATOM 621 C C . LEU A 1 99 ? 49.841 48.875 -12.297 1.00 31.52 86 LEU A C 1
ATOM 622 O O . LEU A 1 99 ? 49.300 48.317 -13.254 1.00 31.57 86 LEU A O 1
ATOM 627 N N . ARG A 1 100 ? 50.823 48.322 -11.596 1.00 31.36 87 ARG A N 1
ATOM 628 C CA . ARG A 1 100 ? 51.285 46.970 -11.869 1.00 31.70 87 ARG A CA 1
ATOM 629 C C . ARG A 1 100 ? 50.091 46.008 -11.871 1.00 31.63 87 ARG A C 1
ATOM 630 O O . ARG A 1 100 ? 49.147 46.169 -11.086 1.00 32.04 87 ARG A O 1
ATOM 638 N N . PRO A 1 101 ? 50.104 45.004 -12.750 1.00 31.49 88 PRO A N 1
ATOM 639 C CA . PRO A 1 101 ? 48.950 44.104 -12.638 1.00 31.52 88 PRO A CA 1
ATOM 640 C C . PRO A 1 101 ? 49.052 43.208 -11.396 1.00 31.32 88 PRO A C 1
ATOM 641 O O . PRO A 1 101 ? 50.155 42.826 -11.001 1.00 31.26 88 PRO A O 1
ATOM 645 N N . PRO A 1 102 ? 47.909 42.901 -10.764 1.00 31.12 89 PRO A N 1
ATOM 646 C CA . PRO A 1 102 ? 47.906 41.900 -9.695 1.00 30.35 89 PRO A CA 1
ATOM 647 C C . PRO A 1 102 ? 48.563 40.591 -10.157 1.00 29.62 89 PRO A C 1
ATOM 648 O O . PRO A 1 102 ? 48.497 40.216 -11.343 1.00 29.42 89 PRO A O 1
ATOM 652 N N . MET A 1 103 ? 49.203 39.915 -9.206 1.00 28.29 90 MET A N 1
ATOM 653 C CA . MET A 1 103 ? 49.984 38.727 -9.480 1.00 26.24 90 MET A CA 1
ATOM 654 C C . MET A 1 103 ? 49.031 37.569 -9.515 1.00 25.20 90 MET A C 1
ATOM 655 O O . MET A 1 103 ? 48.213 37.402 -8.608 1.00 25.05 90 MET A O 1
ATOM 660 N N . SER A 1 104 ? 49.118 36.779 -10.578 1.00 23.69 91 SER A N 1
ATOM 661 C CA . SER A 1 104 ? 48.213 35.668 -10.752 1.00 22.13 91 SER A CA 1
ATOM 662 C C . SER A 1 104 ? 48.619 34.549 -9.799 1.00 21.38 91 SER A C 1
ATOM 663 O O . SER A 1 104 ? 49.728 34.563 -9.286 1.00 21.09 91 SER A O 1
ATOM 666 N N . GLN A 1 105 ? 47.710 33.615 -9.531 1.00 20.73 92 GLN A N 1
ATOM 667 C CA . GLN A 1 105 ? 48.031 32.429 -8.738 1.00 20.69 92 GLN A CA 1
ATOM 668 C C . GLN A 1 105 ? 49.348 31.755 -9.187 1.00 20.58 92 GLN A C 1
ATOM 669 O O . GLN A 1 105 ? 50.221 31.459 -8.348 1.00 20.34 92 GLN A O 1
ATOM 675 N N . ALA A 1 106 ? 49.488 31.538 -10.499 1.00 20.16 93 ALA A N 1
ATOM 676 C CA . ALA A 1 106 ? 50.681 30.905 -11.068 1.00 20.38 93 ALA A CA 1
ATOM 677 C C . ALA A 1 106 ? 51.999 31.613 -10.706 1.00 20.37 93 ALA A C 1
ATOM 678 O O . ALA A 1 106 ? 52.932 30.974 -10.264 1.00 20.41 93 ALA A O 1
ATOM 680 N N . ARG A 1 107 ? 52.071 32.925 -10.880 1.00 20.38 94 ARG A N 1
ATOM 681 C CA . ARG A 1 107 ? 53.289 33.641 -10.556 1.00 20.72 94 ARG A CA 1
ATOM 682 C C . ARG A 1 107 ? 53.531 33.635 -9.048 1.00 21.30 94 ARG A C 1
ATOM 683 O O . ARG A 1 107 ? 54.657 33.445 -8.589 1.00 21.97 94 ARG A O 1
ATOM 691 N N . GLU A 1 108 ? 52.471 33.842 -8.277 1.00 21.57 95 GLU A N 1
ATOM 692 C CA . GLU A 1 108 ? 52.547 33.779 -6.827 1.00 22.03 95 GLU A CA 1
ATOM 693 C C . GLU A 1 108 ? 53.028 32.389 -6.384 1.00 21.38 95 GLU A C 1
ATOM 694 O O . GLU A 1 108 ? 53.793 32.272 -5.427 1.00 21.60 95 GLU A O 1
ATOM 700 N N . ALA A 1 109 ? 52.582 31.339 -7.083 1.00 20.35 96 ALA A N 1
ATOM 701 C CA . ALA A 1 109 ? 52.958 29.971 -6.722 1.00 19.12 96 ALA A CA 1
ATOM 702 C C . ALA A 1 109 ? 54.452 29.708 -6.903 1.00 18.65 96 ALA A C 1
ATOM 703 O O . ALA A 1 109 ? 55.048 29.116 -6.018 1.00 18.80 96 ALA A O 1
ATOM 705 N N . VAL A 1 110 ? 55.056 30.133 -8.028 1.00 17.82 97 VAL A N 1
ATOM 706 C CA . VAL A 1 110 ? 56.506 29.922 -8.229 1.00 17.61 97 VAL A CA 1
ATOM 707 C C . VAL A 1 110 ? 57.355 30.762 -7.309 1.00 17.38 97 VAL A C 1
ATOM 708 O O . VAL A 1 110 ? 58.424 30.326 -6.899 1.00 17.83 97 VAL A O 1
ATOM 712 N N . ILE A 1 111 ? 56.887 31.962 -6.989 1.00 16.82 98 ILE A N 1
ATOM 713 C CA . ILE A 1 111 ? 57.595 32.784 -6.055 1.00 16.53 98 ILE A CA 1
ATOM 714 C C . ILE A 1 111 ? 57.623 32.117 -4.680 1.00 16.99 98 ILE A C 1
ATOM 715 O O . ILE A 1 111 ? 58.686 32.032 -4.066 1.00 16.84 98 ILE A O 1
ATOM 720 N N . ALA A 1 112 ? 56.475 31.619 -4.214 1.00 17.21 99 ALA A N 1
ATOM 721 C CA . ALA A 1 112 ? 56.407 30.971 -2.892 1.00 17.30 99 ALA A CA 1
ATOM 722 C C . ALA A 1 112 ? 57.199 29.675 -2.844 1.00 17.57 99 ALA A C 1
ATOM 723 O O . ALA A 1 112 ? 57.762 29.339 -1.796 1.00 18.04 99 ALA A O 1
ATOM 725 N N . ALA A 1 113 ? 57.234 28.942 -3.964 1.00 17.30 100 ALA A N 1
ATOM 726 C CA . ALA A 1 113 ? 57.998 27.698 -4.050 1.00 17.21 100 ALA A CA 1
ATOM 727 C C . ALA A 1 113 ? 59.511 27.981 -3.987 1.00 18.02 100 ALA A C 1
ATOM 728 O O . ALA A 1 113 ? 60.303 27.223 -3.389 1.00 18.12 100 ALA A O 1
ATOM 730 N N . ALA A 1 114 ? 59.908 29.090 -4.593 1.00 18.43 101 ALA A N 1
ATOM 731 C CA . ALA A 1 114 ? 61.282 29.482 -4.569 1.00 19.53 101 ALA A CA 1
ATOM 732 C C . ALA A 1 114 ? 61.643 29.987 -3.169 1.00 20.47 101 ALA A C 1
ATOM 733 O O . ALA A 1 114 ? 62.719 29.679 -2.645 1.00 21.30 101 ALA A O 1
ATOM 735 N N . PHE A 1 115 ? 60.745 30.739 -2.542 1.00 21.04 102 PHE A N 1
ATOM 736 C CA . PHE A 1 115 ? 61.001 31.190 -1.183 1.00 21.28 102 PHE A CA 1
ATOM 737 C C . PHE A 1 115 ? 61.033 29.988 -0.239 1.00 21.85 102 PHE A C 1
ATOM 738 O O . PHE A 1 115 ? 61.977 29.853 0.551 1.00 22.29 102 PHE A O 1
ATOM 746 N N . ALA A 1 116 ? 60.030 29.109 -0.331 1.00 21.74 103 ALA A N 1
ATOM 747 C CA . ALA A 1 116 ? 60.017 27.888 0.474 1.00 21.99 103 ALA A CA 1
ATOM 748 C C . ALA A 1 116 ? 61.318 27.107 0.350 1.00 22.26 103 ALA A C 1
ATOM 749 O O . ALA A 1 116 ? 61.816 26.569 1.332 1.00 22.80 103 ALA A O 1
ATOM 751 N N . LYS A 1 117 ? 61.874 27.050 -0.853 1.00 22.63 104 LYS A N 1
ATOM 752 C CA . LYS A 1 117 ? 63.088 26.291 -1.078 1.00 22.70 104 LYS A CA 1
ATOM 753 C C . LYS A 1 117 ? 64.233 26.941 -0.312 1.00 22.75 104 LYS A C 1
ATOM 754 O O . LYS A 1 117 ? 64.984 26.256 0.386 1.00 23.02 104 LYS A O 1
ATOM 760 N N . LEU A 1 118 ? 64.361 28.261 -0.426 1.00 22.57 105 LEU A N 1
ATOM 761 C CA . LEU A 1 118 ? 65.461 28.976 0.225 1.00 22.34 105 LEU A CA 1
ATOM 762 C C . LEU A 1 118 ? 65.391 28.934 1.748 1.00 22.86 105 LEU A C 1
ATOM 763 O O . LEU A 1 118 ? 66.414 28.817 2.401 1.00 22.87 105 LEU A O 1
ATOM 768 N N . ASP A 1 119 ? 64.187 29.019 2.309 1.00 23.82 106 ASP A N 1
ATOM 769 C CA . ASP A 1 119 ? 64.016 29.098 3.752 1.00 24.82 106 ASP A CA 1
ATOM 770 C C . ASP A 1 119 ? 64.130 27.706 4.335 1.00 25.42 106 ASP A C 1
ATOM 771 O O . ASP A 1 119 ? 63.133 27.089 4.698 1.00 25.61 106 ASP A O 1
ATOM 776 N N . ARG A 1 120 ? 65.368 27.231 4.422 1.00 26.35 107 ARG A N 1
ATOM 777 C CA . ARG A 1 120 ? 65.688 25.921 4.967 1.00 26.91 107 ARG A CA 1
ATOM 778 C C . ARG A 1 120 ? 65.200 25.668 6.392 1.00 27.01 107 ARG A C 1
ATOM 779 O O . ARG A 1 120 ? 64.651 24.612 6.674 1.00 26.70 107 ARG A O 1
ATOM 787 N N . SER A 1 121 ? 65.406 26.633 7.285 1.00 27.60 108 SER A N 1
ATOM 788 C CA . SER A 1 121 ? 65.063 26.463 8.690 1.00 28.30 108 SER A CA 1
ATOM 789 C C . SER A 1 121 ? 63.566 26.524 8.832 1.00 28.41 108 SER A C 1
ATOM 790 O O . SER A 1 121 ? 63.017 26.123 9.850 1.00 28.33 108 SER A O 1
ATOM 793 N N . GLY A 1 122 ? 62.913 27.065 7.814 1.00 28.65 109 GLY A N 1
ATOM 794 C CA . GLY A 1 122 ? 61.478 27.204 7.838 1.00 29.47 109 GLY A CA 1
ATOM 795 C C . GLY A 1 122 ? 60.995 28.121 8.954 1.00 29.96 109 GLY A C 1
ATOM 796 O O . GLY A 1 122 ? 59.964 27.838 9.572 1.00 30.41 109 GLY A O 1
ATOM 797 N N . ASP A 1 123 ? 61.727 29.211 9.211 1.00 29.60 110 ASP A N 1
ATOM 798 C CA . ASP A 1 123 ? 61.329 30.189 10.219 1.00 29.04 110 ASP A CA 1
ATOM 799 C C . ASP A 1 123 ? 60.710 31.435 9.610 1.00 28.35 110 ASP A C 1
ATOM 800 O O . ASP A 1 123 ? 60.392 32.385 10.325 1.00 28.38 110 ASP A O 1
ATOM 805 N N . GLY A 1 124 ? 60.554 31.446 8.290 1.00 27.63 111 GLY A N 1
ATOM 806 C CA . GLY A 1 124 ? 59.848 32.540 7.617 1.00 26.60 111 GLY A CA 1
ATOM 807 C C . GLY A 1 124 ? 60.781 33.540 6.968 1.00 26.28 111 GLY A C 1
ATOM 808 O O . GLY A 1 124 ? 60.348 34.432 6.227 1.00 25.78 111 GLY A O 1
ATOM 809 N N . VAL A 1 125 ? 62.072 33.407 7.254 1.00 25.92 112 VAL A N 1
ATOM 810 C CA . VAL A 1 125 ? 63.058 34.320 6.676 1.00 25.62 112 VAL A CA 1
ATOM 811 C C . VAL A 1 125 ? 64.202 33.538 6.056 1.00 25.22 112 VAL A C 1
ATOM 812 O O . VAL A 1 125 ? 64.576 32.471 6.560 1.00 24.98 112 VAL A O 1
ATOM 816 N N . VAL A 1 126 ? 64.735 34.067 4.959 1.00 24.89 113 VAL A N 1
ATOM 817 C CA . VAL A 1 126 ? 65.875 33.452 4.283 1.00 25.01 113 VAL A CA 1
ATOM 818 C C . VAL A 1 126 ? 67.132 34.161 4.695 1.00 24.69 113 VAL A C 1
ATOM 819 O O . VAL A 1 126 ? 67.251 35.360 4.503 1.00 25.36 113 VAL A O 1
ATOM 823 N N . THR A 1 127 ? 68.069 33.417 5.263 1.00 24.62 114 THR A N 1
ATOM 824 C CA . THR A 1 127 ? 69.353 33.981 5.712 1.00 24.12 114 THR A CA 1
ATOM 825 C C . THR A 1 127 ? 70.570 33.306 5.042 1.00 24.38 114 THR A C 1
ATOM 826 O O . THR A 1 127 ? 70.441 32.336 4.307 1.00 24.36 114 THR A O 1
ATOM 830 N N . VAL A 1 128 ? 71.767 33.807 5.309 1.00 25.00 115 VAL A N 1
ATOM 831 C CA . VAL A 1 128 ? 72.955 33.190 4.726 1.00 24.97 115 VAL A CA 1
ATOM 832 C C . VAL A 1 128 ? 73.022 31.754 5.210 1.00 25.44 115 VAL A C 1
ATOM 833 O O . VAL A 1 128 ? 73.513 30.871 4.510 1.00 25.73 115 VAL A O 1
ATOM 837 N N . ASP A 1 129 ? 72.485 31.520 6.397 1.00 26.11 116 ASP A N 1
ATOM 838 C CA . ASP A 1 129 ? 72.532 30.191 6.987 1.00 27.02 116 ASP A CA 1
ATOM 839 C C . ASP A 1 129 ? 71.643 29.225 6.231 1.00 26.49 116 ASP A C 1
ATOM 840 O O . ASP A 1 129 ? 72.027 28.073 6.018 1.00 26.73 116 ASP A O 1
ATOM 845 N N . ASP A 1 130 ? 70.458 29.695 5.841 1.00 25.49 117 ASP A N 1
ATOM 846 C CA . ASP A 1 130 ? 69.610 28.958 4.932 1.00 24.49 117 ASP A CA 1
ATOM 847 C C . ASP A 1 130 ? 70.418 28.679 3.683 1.00 24.11 117 ASP A C 1
ATOM 848 O O . ASP A 1 130 ? 70.684 27.521 3.356 1.00 24.14 117 ASP A O 1
ATOM 853 N N . LEU A 1 131 ? 70.830 29.749 3.005 1.00 23.58 118 LEU A N 1
ATOM 854 C CA . LEU A 1 131 ? 71.521 29.645 1.712 1.00 23.17 118 LEU A CA 1
ATOM 855 C C . LEU A 1 131 ? 72.647 28.627 1.693 1.00 22.95 118 LEU A C 1
ATOM 856 O O . LEU A 1 131 ? 72.810 27.924 0.709 1.00 23.11 118 LEU A O 1
ATOM 861 N N . ARG A 1 132 ? 73.396 28.528 2.787 1.00 22.91 119 ARG A N 1
ATOM 862 C CA . ARG A 1 132 ? 74.546 27.615 2.867 1.00 23.11 119 ARG A CA 1
ATOM 863 C C . ARG A 1 132 ? 74.174 26.138 2.684 1.00 22.90 119 ARG A C 1
ATOM 864 O O . ARG A 1 132 ? 74.988 25.344 2.207 1.00 22.89 119 ARG A O 1
ATOM 872 N N . GLY A 1 133 ? 72.942 25.786 3.049 1.00 22.83 120 GLY A N 1
ATOM 873 C CA . GLY A 1 133 ? 72.432 24.430 2.876 1.00 22.43 120 GLY A CA 1
ATOM 874 C C . GLY A 1 133 ? 71.867 24.191 1.492 1.00 22.75 120 GLY A C 1
ATOM 875 O O . GLY A 1 133 ? 71.623 23.046 1.103 1.00 23.07 120 GLY A O 1
ATOM 876 N N . VAL A 1 134 ? 71.660 25.271 0.742 1.00 22.51 121 VAL A N 1
ATOM 877 C CA . VAL A 1 134 ? 71.151 25.186 -0.617 1.00 22.18 121 VAL A CA 1
ATOM 878 C C . VAL A 1 134 ? 72.264 25.362 -1.656 1.00 21.89 121 VAL A C 1
ATOM 879 O O . VAL A 1 134 ? 72.316 24.618 -2.631 1.00 22.32 121 VAL A O 1
ATOM 883 N N . TYR A 1 135 ? 73.135 26.352 -1.465 1.00 21.30 122 TYR A N 1
ATOM 884 C CA . TYR A 1 135 ? 74.196 26.637 -2.439 1.00 20.96 122 TYR A CA 1
ATOM 885 C C . TYR A 1 135 ? 75.545 26.591 -1.763 1.00 20.38 122 TYR A C 1
ATOM 886 O O . TYR A 1 135 ? 75.665 26.981 -0.604 1.00 20.36 122 TYR A O 1
ATOM 895 N N . SER A 1 136 ? 76.551 26.099 -2.490 1.00 19.61 123 SER A N 1
ATOM 896 C CA . SER A 1 136 ? 77.954 26.300 -2.127 1.00 18.54 123 SER A CA 1
ATOM 897 C C . SER A 1 136 ? 78.484 27.564 -2.793 1.00 18.17 123 SER A C 1
ATOM 898 O O . SER A 1 136 ? 78.271 27.766 -3.988 1.00 17.88 123 SER A O 1
ATOM 901 N N . GLY A 1 137 ? 79.161 28.416 -2.038 1.00 18.00 124 GLY A N 1
ATOM 902 C CA . GLY A 1 137 ? 79.753 29.623 -2.633 1.00 18.28 124 GLY A CA 1
ATOM 903 C C . GLY A 1 137 ? 81.236 29.473 -2.940 1.00 18.83 124 GLY A C 1
ATOM 904 O O . GLY A 1 137 ? 81.893 30.421 -3.372 1.00 18.60 124 GLY A O 1
ATOM 905 N N . ARG A 1 138 ? 81.764 28.272 -2.714 1.00 19.20 125 ARG A N 1
ATOM 906 C CA . ARG A 1 138 ? 83.204 28.033 -2.692 1.00 19.69 125 ARG A CA 1
ATOM 907 C C . ARG A 1 138 ? 83.907 28.144 -4.043 1.00 19.67 125 ARG A C 1
ATOM 908 O O . ARG A 1 138 ? 85.040 28.606 -4.124 1.00 20.16 125 ARG A O 1
ATOM 916 N N . ALA A 1 139 ? 83.217 27.735 -5.100 1.00 19.69 126 ALA A N 1
ATOM 917 C CA . ALA A 1 139 ? 83.753 27.719 -6.451 1.00 18.80 126 ALA A CA 1
ATOM 918 C C . ALA A 1 139 ? 83.844 29.117 -7.033 1.00 18.41 126 ALA A C 1
ATOM 919 O O . ALA A 1 139 ? 84.522 29.341 -8.022 1.00 18.62 126 ALA A O 1
ATOM 921 N N . HIS A 1 140 ? 83.159 30.058 -6.413 1.00 18.49 127 HIS A N 1
ATOM 922 C CA . HIS A 1 140 ? 83.162 31.446 -6.870 1.00 19.13 127 HIS A CA 1
ATOM 923 C C . HIS A 1 140 ? 84.584 32.047 -6.999 1.00 19.18 127 HIS A C 1
ATOM 924 O O . HIS A 1 140 ? 85.429 31.841 -6.117 1.00 19.01 127 HIS A O 1
ATOM 931 N N . PRO A 1 141 ? 84.848 32.786 -8.102 1.00 19.45 128 PRO A N 1
ATOM 932 C CA . PRO A 1 141 ? 86.153 33.400 -8.416 1.00 19.34 128 PRO A CA 1
ATOM 933 C C . PRO A 1 141 ? 86.695 34.353 -7.357 1.00 19.43 128 PRO A C 1
ATOM 934 O O . PRO A 1 141 ? 87.919 34.390 -7.122 1.00 19.83 128 PRO A O 1
ATOM 938 N N . LYS A 1 142 ? 85.809 35.118 -6.737 1.00 19.52 129 LYS A N 1
ATOM 939 C CA . LYS A 1 142 ? 86.195 36.024 -5.665 1.00 20.62 129 LYS A CA 1
ATOM 940 C C . LYS A 1 142 ? 86.551 35.305 -4.366 1.00 20.57 129 LYS A C 1
ATOM 941 O O . LYS A 1 142 ? 87.218 35.872 -3.498 1.00 21.01 129 LYS A O 1
ATOM 947 N N . VAL A 1 143 ? 86.089 34.065 -4.233 1.00 20.25 130 VAL A N 1
ATOM 948 C CA . VAL A 1 143 ? 86.492 33.212 -3.136 1.00 19.50 130 VAL A CA 1
ATOM 949 C C . VAL A 1 143 ? 87.788 32.513 -3.472 1.00 19.39 130 VAL A C 1
ATOM 950 O O . VAL A 1 143 ? 88.598 32.281 -2.592 1.00 19.68 130 VAL A O 1
ATOM 954 N N . ARG A 1 144 ? 87.989 32.176 -4.740 1.00 19.29 131 ARG A N 1
ATOM 955 C CA . ARG A 1 144 ? 89.210 31.463 -5.155 1.00 19.49 131 ARG A CA 1
ATOM 956 C C . ARG A 1 144 ? 90.474 32.350 -5.137 1.00 19.19 131 ARG A C 1
ATOM 957 O O . ARG A 1 144 ? 91.574 31.855 -4.971 1.00 18.13 131 ARG A O 1
ATOM 965 N N . SER A 1 145 ? 90.284 33.661 -5.287 1.00 19.99 132 SER A N 1
ATOM 966 C CA . SER A 1 145 ? 91.376 34.642 -5.280 1.00 20.32 132 SER A CA 1
ATOM 967 C C . SER A 1 145 ? 91.794 35.051 -3.883 1.00 20.79 132 SER A C 1
ATOM 968 O O . SER A 1 145 ? 92.753 35.798 -3.729 1.00 20.58 132 SER A O 1
ATOM 971 N N . GLY A 1 146 ? 91.067 34.563 -2.881 1.00 21.58 133 GLY A N 1
ATOM 972 C CA . GLY A 1 146 ? 91.263 34.966 -1.496 1.00 23.04 133 GLY A CA 1
ATOM 973 C C . GLY A 1 146 ? 90.576 36.256 -1.052 1.00 24.12 133 GLY A C 1
ATOM 974 O O . GLY A 1 146 ? 90.681 36.652 0.107 1.00 24.21 133 GLY A O 1
ATOM 975 N N . GLU A 1 147 ? 89.863 36.926 -1.941 1.00 25.19 134 GLU A N 1
ATOM 976 C CA . GLU A 1 147 ? 89.372 38.237 -1.563 1.00 27.32 134 GLU A CA 1
ATOM 977 C C . GLU A 1 147 ? 88.025 38.213 -0.860 1.00 27.18 134 GLU A C 1
ATOM 978 O O . GLU A 1 147 ? 87.720 39.116 -0.077 1.00 27.92 134 GLU A O 1
ATOM 984 N N . TRP A 1 148 ? 87.229 37.181 -1.121 1.00 27.49 135 TRP A N 1
ATOM 985 C CA . TRP A 1 148 ? 85.911 37.027 -0.494 1.00 27.27 135 TRP A CA 1
ATOM 986 C C . TRP A 1 148 ? 85.769 35.657 0.174 1.00 26.40 135 TRP A C 1
ATOM 987 O O . TRP A 1 148 ? 86.387 34.677 -0.264 1.00 25.83 135 TRP A O 1
ATOM 998 N N . THR A 1 149 ? 84.979 35.598 1.242 1.00 25.12 136 THR A N 1
ATOM 999 C CA . THR A 1 149 ? 84.654 34.317 1.850 1.00 24.87 136 THR A CA 1
ATOM 1000 C C . THR A 1 149 ? 83.343 33.788 1.272 1.00 24.70 136 THR A C 1
ATOM 1001 O O . THR A 1 149 ? 82.553 34.557 0.704 1.00 24.33 136 THR A O 1
ATOM 1005 N N . GLU A 1 150 ? 83.114 32.481 1.424 1.00 24.20 137 GLU A N 1
ATOM 1006 C CA . GLU A 1 150 ? 81.856 31.886 0.995 1.00 23.74 137 GLU A CA 1
ATOM 1007 C C . GLU A 1 150 ? 80.669 32.693 1.532 1.00 23.77 137 GLU A C 1
ATOM 1008 O O . GLU A 1 150 ? 79.788 33.101 0.768 1.00 23.47 137 GLU A O 1
ATOM 1014 N N . ASP A 1 151 ? 80.666 32.947 2.837 1.00 23.38 138 ASP A N 1
ATOM 1015 C CA . ASP A 1 151 ? 79.535 33.602 3.442 1.00 23.06 138 ASP A CA 1
ATOM 1016 C C . ASP A 1 151 ? 79.369 34.990 2.884 1.00 23.09 138 ASP A C 1
ATOM 1017 O O . ASP A 1 151 ? 78.245 35.481 2.813 1.00 23.70 138 ASP A O 1
ATOM 1022 N N . GLU A 1 152 ? 80.463 35.616 2.454 1.00 22.84 139 GLU A N 1
ATOM 1023 C CA . GLU A 1 152 ? 80.351 36.959 1.893 1.00 22.49 139 GLU A CA 1
ATOM 1024 C C . GLU A 1 152 ? 79.724 36.919 0.524 1.00 22.37 139 GLU A C 1
ATOM 1025 O O . GLU A 1 152 ? 78.855 37.748 0.244 1.00 23.23 139 GLU A O 1
ATOM 1031 N N . VAL A 1 153 ? 80.122 35.956 -0.311 1.00 21.81 140 VAL A N 1
ATOM 1032 C CA . VAL A 1 153 ? 79.430 35.754 -1.589 1.00 22.02 140 VAL A CA 1
ATOM 1033 C C . VAL A 1 153 ? 77.920 35.458 -1.361 1.00 22.70 140 VAL A C 1
ATOM 1034 O O . VAL A 1 153 ? 77.053 36.054 -1.991 1.00 23.21 140 VAL A O 1
ATOM 1038 N N . LEU A 1 154 ? 77.632 34.556 -0.436 1.00 22.88 141 LEU A N 1
ATOM 1039 C CA . LEU A 1 154 ? 76.283 34.236 -0.034 1.00 23.09 141 LEU A CA 1
ATOM 1040 C C . LEU A 1 154 ? 75.491 35.431 0.496 1.00 23.96 141 LEU A C 1
ATOM 1041 O O . LEU A 1 154 ? 74.289 35.555 0.237 1.00 24.10 141 LEU A O 1
ATOM 1046 N N . ARG A 1 155 ? 76.149 36.310 1.235 1.00 24.82 142 ARG A N 1
ATOM 1047 C CA . ARG A 1 155 ? 75.481 37.504 1.718 1.00 25.92 142 ARG A CA 1
ATOM 1048 C C . ARG A 1 155 ? 75.220 38.438 0.548 1.00 26.74 142 ARG A C 1
ATOM 1049 O O . ARG A 1 155 ? 74.175 39.077 0.474 1.00 26.43 142 ARG A O 1
ATOM 1057 N N . ARG A 1 156 ? 76.171 38.486 -0.380 1.00 28.22 143 ARG A N 1
ATOM 1058 C CA . ARG A 1 156 ? 76.081 39.366 -1.546 1.00 29.76 143 ARG A CA 1
ATOM 1059 C C . ARG A 1 156 ? 74.888 38.982 -2.409 1.00 29.73 143 ARG A C 1
ATOM 1060 O O . ARG A 1 156 ? 74.161 39.851 -2.920 1.00 30.15 143 ARG A O 1
ATOM 1068 N N . PHE A 1 157 ? 74.719 37.673 -2.575 1.00 29.46 144 PHE A N 1
ATOM 1069 C CA . PHE A 1 157 ? 73.612 37.116 -3.302 1.00 29.48 144 PHE A CA 1
ATOM 1070 C C . PHE A 1 157 ? 72.301 37.442 -2.583 1.00 29.40 144 PHE A C 1
ATOM 1071 O O . PHE A 1 157 ? 71.317 37.792 -3.220 1.00 29.80 144 PHE A O 1
ATOM 1079 N N . LEU A 1 158 ? 72.293 37.339 -1.262 1.00 29.04 145 LEU A N 1
ATOM 1080 C CA . LEU A 1 158 ? 71.080 37.590 -0.521 1.00 28.94 145 LEU A CA 1
ATOM 1081 C C . LEU A 1 158 ? 70.633 39.054 -0.680 1.00 29.44 145 LEU A C 1
ATOM 1082 O O . LEU A 1 158 ? 69.450 39.310 -0.925 1.00 28.81 145 LEU A O 1
ATOM 1087 N N . ASP A 1 159 ? 71.582 39.994 -0.575 1.00 29.58 146 ASP A N 1
ATOM 1088 C CA . ASP A 1 159 ? 71.288 41.431 -0.640 1.00 30.10 146 ASP A CA 1
ATOM 1089 C C . ASP A 1 159 ? 70.398 41.818 -1.832 1.00 30.72 146 ASP A C 1
ATOM 1090 O O . ASP A 1 159 ? 69.497 42.670 -1.708 1.00 31.17 146 ASP A O 1
ATOM 1095 N N . ASN A 1 160 ? 70.641 41.199 -2.982 1.00 30.92 147 ASN A N 1
ATOM 1096 C CA . ASN A 1 160 ? 69.867 41.513 -4.182 1.00 31.49 147 ASN A CA 1
ATOM 1097 C C . ASN A 1 160 ? 68.355 41.411 -3.949 1.00 31.21 147 ASN A C 1
ATOM 1098 O O . ASN A 1 160 ? 67.582 42.206 -4.488 1.00 31.27 147 ASN A O 1
ATOM 1103 N N . PHE A 1 161 ? 67.949 40.433 -3.137 1.00 30.93 148 PHE A N 1
ATOM 1104 C CA . PHE A 1 161 ? 66.535 40.187 -2.834 1.00 30.47 148 PHE A CA 1
ATOM 1105 C C . PHE A 1 161 ? 66.063 40.961 -1.609 1.00 30.93 148 PHE A C 1
ATOM 1106 O O . PHE A 1 161 ? 64.877 41.013 -1.330 1.00 31.03 148 PHE A O 1
ATOM 1114 N N . ASP A 1 162 ? 66.994 41.585 -0.891 1.00 32.11 149 ASP A N 1
ATOM 1115 C CA . ASP A 1 162 ? 66.671 42.262 0.364 1.00 32.86 149 ASP A CA 1
ATOM 1116 C C . ASP A 1 162 ? 66.057 43.619 0.097 1.00 33.82 149 ASP A C 1
ATOM 1117 O O . ASP A 1 162 ? 66.253 44.202 -0.980 1.00 34.13 149 ASP A O 1
ATOM 1122 N N . SER A 1 163 ? 65.309 44.109 1.083 1.00 34.64 150 SER A N 1
ATOM 1123 C CA . SER A 1 163 ? 64.848 45.489 1.096 1.00 35.67 150 SER A CA 1
ATOM 1124 C C . SER A 1 163 ? 66.055 46.439 1.006 1.00 36.20 150 SER A C 1
ATOM 1125 O O . SER A 1 163 ? 67.191 46.009 1.187 1.00 35.89 150 SER A O 1
ATOM 1128 N N . SER A 1 164 ? 65.804 47.718 0.721 1.00 37.07 151 SER A N 1
ATOM 1129 C CA . SER A 1 164 ? 66.879 48.708 0.553 1.00 38.10 151 SER A CA 1
ATOM 1130 C C . SER A 1 164 ? 67.867 48.751 1.718 1.00 38.14 151 SER A C 1
ATOM 1131 O O . SER A 1 164 ? 69.026 49.077 1.523 1.00 37.92 151 SER A O 1
ATOM 1134 N N . GLU A 1 165 ? 67.385 48.429 2.918 1.00 38.83 152 GLU A N 1
ATOM 1135 C CA . GLU A 1 165 ? 68.225 48.236 4.120 1.00 39.61 152 GLU A CA 1
ATOM 1136 C C . GLU A 1 165 ? 68.656 46.744 4.282 1.00 39.15 152 GLU A C 1
ATOM 1137 O O . GLU A 1 165 ? 67.866 45.885 4.722 1.00 39.67 152 GLU A O 1
ATOM 1143 N N . LYS A 1 166 ? 69.904 46.447 3.939 1.00 38.04 153 LYS A N 1
ATOM 1144 C CA . LYS A 1 166 ? 70.421 45.073 3.972 1.00 36.96 153 LYS A CA 1
ATOM 1145 C C . LYS A 1 166 ? 70.691 44.553 5.394 1.00 36.57 153 LYS A C 1
ATOM 1146 O O . LYS A 1 166 ? 71.410 45.178 6.159 1.00 36.81 153 LYS A O 1
ATOM 1152 N N . ASP A 1 167 ? 70.117 43.407 5.746 1.00 35.97 154 ASP A N 1
ATOM 1153 C CA . ASP A 1 167 ? 70.215 42.901 7.123 1.00 35.22 154 ASP A CA 1
ATOM 1154 C C . ASP A 1 167 ? 70.349 41.375 7.191 1.00 34.77 154 ASP A C 1
ATOM 1155 O O . ASP A 1 167 ? 70.041 40.765 8.236 1.00 34.34 154 ASP A O 1
ATOM 1160 N N . GLY A 1 168 ? 70.790 40.764 6.083 1.00 33.87 155 GLY A N 1
ATOM 1161 C CA . GLY A 1 168 ? 70.960 39.306 6.013 1.00 33.60 155 GLY A CA 1
ATOM 1162 C C . GLY A 1 168 ? 69.691 38.502 6.301 1.00 33.21 155 GLY A C 1
ATOM 1163 O O . GLY A 1 168 ? 69.735 37.319 6.670 1.00 32.87 155 GLY A O 1
ATOM 1164 N N . GLN A 1 169 ? 68.559 39.171 6.133 1.00 32.69 156 GLN A N 1
ATOM 1165 C CA . GLN A 1 169 ? 67.264 38.584 6.356 1.00 32.45 156 GLN A CA 1
ATOM 1166 C C . GLN A 1 169 ? 66.399 38.970 5.175 1.00 31.46 156 GLN A C 1
ATOM 1167 O O . GLN A 1 169 ? 66.206 40.160 4.907 1.00 31.60 156 GLN A O 1
ATOM 1173 N N . VAL A 1 170 ? 65.895 37.977 4.454 1.00 30.13 157 VAL A N 1
ATOM 1174 C CA . VAL A 1 170 ? 64.921 38.259 3.424 1.00 29.10 157 VAL A CA 1
ATOM 1175 C C . VAL A 1 170 ? 63.650 37.487 3.719 1.00 28.68 157 VAL A C 1
ATOM 1176 O O . VAL A 1 170 ? 63.655 36.256 3.767 1.00 28.93 157 VAL A O 1
ATOM 1180 N N . THR A 1 171 ? 62.589 38.252 3.970 1.00 27.71 158 THR A N 1
ATOM 1181 C CA . THR A 1 171 ? 61.259 37.762 4.337 1.00 26.70 158 THR A CA 1
ATOM 1182 C C . THR A 1 171 ? 60.503 37.545 3.056 1.00 26.11 158 THR A C 1
ATOM 1183 O O . THR A 1 171 ? 60.843 38.161 2.042 1.00 26.13 158 THR A O 1
ATOM 1187 N N . LEU A 1 172 ? 59.451 36.726 3.094 1.00 25.26 159 LEU A N 1
ATOM 1188 C CA . LEU A 1 172 ? 58.610 36.533 1.906 1.00 24.71 159 LEU A CA 1
ATOM 1189 C C . LEU A 1 172 ? 58.099 37.855 1.342 1.00 24.78 159 LEU A C 1
ATOM 1190 O O . LEU A 1 172 ? 58.092 38.046 0.129 1.00 24.47 159 LEU A O 1
ATOM 1195 N N . ALA A 1 173 ? 57.691 38.764 2.228 1.00 25.23 160 ALA A N 1
ATOM 1196 C CA . ALA A 1 173 ? 57.294 40.116 1.835 1.00 25.70 160 ALA A CA 1
ATOM 1197 C C . ALA A 1 173 ? 58.360 40.744 0.946 1.00 26.20 160 ALA A C 1
ATOM 1198 O O . ALA A 1 173 ? 58.070 41.192 -0.176 1.00 26.04 160 ALA A O 1
ATOM 1200 N N . GLU A 1 174 ? 59.599 40.736 1.440 1.00 26.75 161 GLU A N 1
ATOM 1201 C CA . GLU A 1 174 ? 60.720 41.311 0.710 1.00 27.04 161 GLU A CA 1
ATOM 1202 C C . GLU A 1 174 ? 60.990 40.606 -0.618 1.00 27.17 161 GLU A C 1
ATOM 1203 O O . GLU A 1 174 ? 61.124 41.263 -1.656 1.00 27.42 161 GLU A O 1
ATOM 1209 N N . PHE A 1 175 ? 61.059 39.277 -0.576 1.00 27.24 162 PHE A N 1
ATOM 1210 C CA . PHE A 1 175 ? 61.162 38.439 -1.772 1.00 27.68 162 PHE A CA 1
ATOM 1211 C C . PHE A 1 175 ? 60.065 38.775 -2.789 1.00 27.81 162 PHE A C 1
ATOM 1212 O O . PHE A 1 175 ? 60.340 38.953 -3.973 1.00 27.91 162 PHE A O 1
ATOM 1220 N N . GLN A 1 176 ? 58.823 38.870 -2.322 1.00 28.37 163 GLN A N 1
ATOM 1221 C CA . GLN A 1 176 ? 57.692 39.201 -3.195 1.00 29.26 163 GLN A CA 1
ATOM 1222 C C . GLN A 1 176 ? 57.860 40.585 -3.812 1.00 29.51 163 GLN A C 1
ATOM 1223 O O . GLN A 1 176 ? 57.695 40.757 -5.027 1.00 29.29 163 GLN A O 1
ATOM 1229 N N . ASP A 1 177 ? 58.197 41.559 -2.961 1.00 29.90 164 ASP A N 1
ATOM 1230 C CA . ASP A 1 177 ? 58.490 42.919 -3.406 1.00 29.95 164 ASP A CA 1
ATOM 1231 C C . ASP A 1 177 ? 59.578 42.946 -4.486 1.00 29.44 164 ASP A C 1
ATOM 1232 O O . ASP A 1 177 ? 59.488 43.712 -5.437 1.00 28.90 164 ASP A O 1
ATOM 1237 N N . TYR A 1 178 ? 60.589 42.097 -4.337 1.00 29.72 165 TYR A N 1
ATOM 1238 C CA . TYR A 1 178 ? 61.679 42.053 -5.300 1.00 30.12 165 TYR A CA 1
ATOM 1239 C C . TYR A 1 178 ? 61.168 41.580 -6.648 1.00 30.62 165 TYR A C 1
ATOM 1240 O O . TYR A 1 178 ? 61.526 42.137 -7.692 1.00 30.75 165 TYR A O 1
ATOM 1249 N N . TYR A 1 179 ? 60.344 40.536 -6.616 1.00 31.23 166 TYR A N 1
ATOM 1250 C CA . TYR A 1 179 ? 59.837 39.938 -7.854 1.00 31.70 166 TYR A CA 1
ATOM 1251 C C . TYR A 1 179 ? 58.647 40.671 -8.483 1.00 31.88 166 TYR A C 1
ATOM 1252 O O . TYR A 1 179 ? 58.368 40.477 -9.653 1.00 32.45 166 TYR A O 1
ATOM 1261 N N . SER A 1 180 ? 57.963 41.521 -7.729 1.00 32.54 167 SER A N 1
ATOM 1262 C CA . SER A 1 180 ? 56.901 42.356 -8.307 1.00 32.93 167 SER A CA 1
ATOM 1263 C C . SER A 1 180 ? 57.412 43.098 -9.552 1.00 32.95 167 SER A C 1
ATOM 1264 O O . SER A 1 180 ? 56.819 43.003 -10.625 1.00 33.24 167 SER A O 1
ATOM 1267 N N . GLY A 1 181 ? 58.534 43.796 -9.412 1.00 33.04 168 GLY A N 1
ATOM 1268 C CA . GLY A 1 181 ? 59.147 44.513 -10.534 1.00 33.36 168 GLY A CA 1
ATOM 1269 C C . GLY A 1 181 ? 59.493 43.643 -11.737 1.00 33.46 168 GLY A C 1
ATOM 1270 O O . GLY A 1 181 ? 59.201 44.005 -12.881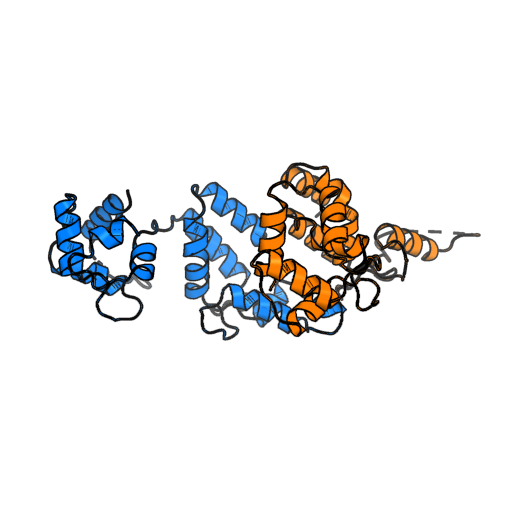 1.00 33.67 168 GLY A O 1
ATOM 1271 N N . VAL A 1 182 ? 60.125 42.501 -11.472 1.00 33.46 169 VAL A N 1
ATOM 1272 C CA . VAL A 1 182 ? 60.569 41.564 -12.502 1.00 33.18 169 VAL A CA 1
ATOM 1273 C C . VAL A 1 182 ? 59.353 40.981 -13.186 1.00 32.97 169 VAL A C 1
ATOM 1274 O O . VAL A 1 182 ? 59.260 40.992 -14.407 1.00 33.27 169 VAL A O 1
ATOM 1278 N N . SER A 1 183 ? 58.404 40.514 -12.382 1.00 32.95 170 SER A N 1
ATOM 1279 C CA . SER A 1 183 ? 57.136 39.981 -12.878 1.00 32.85 170 SER A CA 1
ATOM 1280 C C . SER A 1 183 ? 56.517 40.912 -13.906 1.00 32.87 170 SER A C 1
ATOM 1281 O O . SER A 1 183 ? 56.253 40.506 -15.029 1.00 33.21 170 SER A O 1
ATOM 1284 N N . ALA A 1 184 ? 56.313 42.166 -13.520 1.00 33.05 171 ALA A N 1
ATOM 1285 C CA . ALA A 1 184 ? 55.710 43.178 -14.388 1.00 33.08 171 ALA A CA 1
ATOM 1286 C C . ALA A 1 184 ? 56.407 43.334 -15.745 1.00 32.77 171 ALA A C 1
ATOM 1287 O O . ALA A 1 184 ? 55.785 43.766 -16.717 1.00 32.72 171 ALA A O 1
ATOM 1289 N N . SER A 1 185 ? 57.685 42.970 -15.796 1.00 32.43 172 SER A N 1
ATOM 1290 C CA . SER A 1 185 ? 58.477 43.014 -17.020 1.00 32.36 172 SER A CA 1
ATOM 1291 C C . SER A 1 185 ? 58.134 41.953 -18.072 1.00 31.83 172 SER A C 1
ATOM 1292 O O . SER A 1 185 ? 58.378 42.176 -19.268 1.00 32.15 172 SER A O 1
ATOM 1295 N N . MET A 1 186 ? 57.619 40.802 -17.637 1.00 30.58 173 MET A N 1
ATOM 1296 C CA . MET A 1 186 ? 57.313 39.697 -18.555 1.00 29.37 173 MET A CA 1
ATOM 1297 C C . MET A 1 186 ? 55.806 39.561 -18.785 1.00 29.24 173 MET A C 1
ATOM 1298 O O . MET A 1 186 ? 55.035 39.488 -17.823 1.00 29.21 173 MET A O 1
ATOM 1303 N N . ASN A 1 187 ? 55.404 39.521 -20.061 1.00 28.64 174 ASN A N 1
ATOM 1304 C CA . ASN A 1 187 ? 53.992 39.451 -20.479 1.00 28.12 174 ASN A CA 1
ATOM 1305 C C . ASN A 1 187 ? 53.176 38.228 -20.039 1.00 27.48 174 ASN A C 1
ATOM 1306 O O . ASN A 1 187 ? 52.047 38.382 -19.565 1.00 28.43 174 ASN A O 1
ATOM 1311 N N . THR A 1 188 ? 53.713 37.025 -20.222 1.00 25.95 175 THR A N 1
ATOM 1312 C CA . THR A 1 188 ? 52.926 35.816 -20.011 1.00 24.18 175 THR A CA 1
ATOM 1313 C C . THR A 1 188 ? 53.334 35.071 -18.755 1.00 23.23 175 THR A C 1
ATOM 1314 O O . THR A 1 188 ? 54.524 34.931 -18.461 1.00 22.89 175 THR A O 1
ATOM 1318 N N . ASP A 1 189 ? 52.342 34.557 -18.040 1.00 22.02 176 ASP A N 1
ATOM 1319 C CA . ASP A 1 189 ? 52.592 33.727 -16.866 1.00 21.12 176 ASP A CA 1
ATOM 1320 C C . ASP A 1 189 ? 53.607 32.625 -17.126 1.00 20.85 176 ASP A C 1
ATOM 1321 O O . ASP A 1 189 ? 54.433 32.345 -16.267 1.00 20.80 176 ASP A O 1
ATOM 1326 N N . GLU A 1 190 ? 53.533 32.014 -18.311 1.00 20.56 177 GLU A N 1
ATOM 1327 C CA . GLU A 1 190 ? 54.387 30.896 -18.692 1.00 20.45 177 GLU A CA 1
ATOM 1328 C C . GLU A 1 190 ? 55.857 31.282 -18.802 1.00 20.39 177 GLU A C 1
ATOM 1329 O O . GLU A 1 190 ? 56.733 30.573 -18.308 1.00 20.18 177 GLU A O 1
ATOM 1335 N N . GLU A 1 191 ? 56.146 32.407 -19.437 1.00 20.59 178 GLU A N 1
ATOM 1336 C CA . GLU A 1 191 ? 57.527 32.886 -19.463 1.00 21.11 178 GLU A CA 1
ATOM 1337 C C . GLU A 1 191 ? 58.035 33.028 -18.034 1.00 19.88 178 GLU A C 1
ATOM 1338 O O . GLU A 1 191 ? 59.136 32.581 -17.700 1.00 20.32 178 GLU A O 1
ATOM 1344 N N . PHE A 1 192 ? 57.216 33.630 -17.183 1.00 18.61 179 PHE A N 1
ATOM 1345 C CA . PHE A 1 192 ? 57.649 33.941 -15.848 1.00 17.41 179 PHE A CA 1
ATOM 1346 C C . PHE A 1 192 ? 57.844 32.695 -15.025 1.00 16.81 179 PHE A C 1
ATOM 1347 O O . PHE A 1 192 ? 58.776 32.623 -14.227 1.00 16.28 179 PHE A O 1
ATOM 1355 N N . VAL A 1 193 ? 56.950 31.729 -15.204 1.00 16.11 180 VAL A N 1
ATOM 1356 C CA . VAL A 1 193 ? 56.999 30.506 -14.415 1.00 16.05 180 VAL A CA 1
ATOM 1357 C C . VAL A 1 193 ? 58.215 29.666 -14.777 1.00 16.22 180 VAL A C 1
ATOM 1358 O O . VAL A 1 193 ? 58.912 29.168 -13.892 1.00 16.08 180 VAL A O 1
ATOM 1362 N N . ALA A 1 194 ? 58.470 29.536 -16.080 1.00 16.68 181 ALA A N 1
ATOM 1363 C CA . ALA A 1 194 ? 59.628 28.821 -16.586 1.00 16.78 181 ALA A CA 1
ATOM 1364 C C . ALA A 1 194 ? 60.922 29.518 -16.176 1.00 17.35 181 ALA A C 1
ATOM 1365 O O . ALA A 1 194 ? 61.861 28.851 -15.741 1.00 18.16 181 ALA A O 1
ATOM 1367 N N . MET A 1 195 ? 60.980 30.845 -16.291 1.00 17.05 182 MET A N 1
ATOM 1368 C CA . MET A 1 195 ? 62.161 31.575 -15.831 1.00 17.07 182 MET A CA 1
ATOM 1369 C C . MET A 1 195 ? 62.487 31.139 -14.413 1.00 17.49 182 MET A C 1
ATOM 1370 O O . MET A 1 195 ? 63.570 30.626 -14.157 1.00 18.20 182 MET A O 1
ATOM 1375 N N . MET A 1 196 ? 61.534 31.345 -1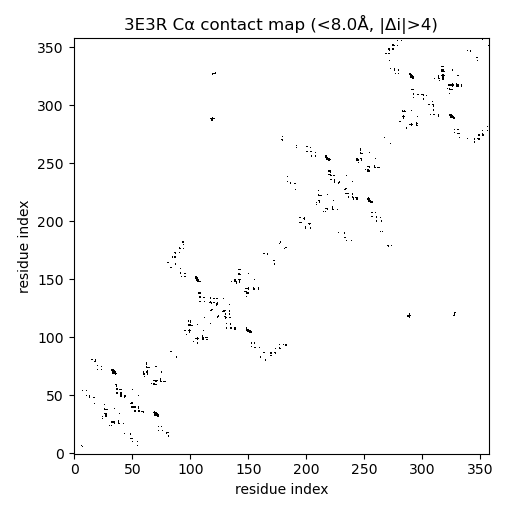3.503 1.00 17.14 183 MET A N 1
ATOM 1376 C CA . MET A 1 196 ? 61.714 31.037 -12.109 1.00 16.75 183 MET A CA 1
ATOM 1377 C C . MET A 1 196 ? 62.114 29.583 -11.870 1.00 18.28 183 MET A C 1
ATOM 1378 O O . MET A 1 196 ? 62.976 29.316 -11.017 1.00 19.21 183 MET A O 1
ATOM 1383 N N . THR A 1 197 ? 61.518 28.650 -12.615 1.00 18.95 184 THR A N 1
ATOM 1384 C CA . THR A 1 197 ? 61.812 27.229 -12.441 1.00 19.45 184 THR A CA 1
ATOM 1385 C C . THR A 1 197 ? 63.247 26.943 -12.813 1.00 20.31 184 THR A C 1
ATOM 1386 O O . THR A 1 197 ? 63.912 26.138 -12.173 1.00 20.97 184 THR A O 1
ATOM 1390 N N . SER A 1 198 ? 63.745 27.614 -13.835 1.00 21.19 185 SER A N 1
ATOM 1391 C CA . SER A 1 198 ? 65.155 27.468 -14.153 1.00 21.84 185 SER A CA 1
ATOM 1392 C C . SER A 1 198 ? 66.052 28.238 -13.185 1.00 22.32 185 SER A C 1
ATOM 1393 O O . SER A 1 198 ? 67.165 27.803 -12.912 1.00 23.59 185 SER A O 1
ATOM 1396 N N . ALA A 1 199 ? 65.601 29.384 -12.692 1.00 22.09 186 ALA A N 1
ATOM 1397 C CA . ALA A 1 199 ? 66.430 30.163 -11.786 1.00 22.09 186 ALA A CA 1
ATOM 1398 C C . ALA A 1 199 ? 66.684 29.438 -10.458 1.00 22.25 186 ALA A C 1
ATOM 1399 O O . ALA A 1 199 ? 67.792 29.457 -9.946 1.00 22.31 186 ALA A O 1
ATOM 1401 N N . TRP A 1 200 ? 65.668 28.786 -9.902 1.00 22.48 187 TRP A N 1
ATOM 1402 C CA . TRP A 1 200 ? 65.812 28.184 -8.575 1.00 22.38 187 TRP A CA 1
ATOM 1403 C C . TRP A 1 200 ? 65.758 26.667 -8.616 1.00 22.85 187 TRP A C 1
ATOM 1404 O O . TRP A 1 200 ? 65.809 26.005 -7.577 1.00 22.53 187 TRP A O 1
ATOM 1415 N N . GLN A 1 201 ? 65.659 26.121 -9.824 1.00 23.60 188 GLN A N 1
ATOM 1416 C CA . GLN A 1 201 ? 65.778 24.691 -10.016 1.00 24.85 188 GLN A CA 1
ATOM 1417 C C . GLN A 1 201 ? 64.768 23.933 -9.139 1.00 25.32 188 GLN A C 1
ATOM 1418 O O . GLN A 1 201 ? 65.155 23.250 -8.185 1.00 25.25 188 GLN A O 1
ATOM 1424 N N . LEU A 1 202 ? 63.465 24.043 -9.485 1.00 20.00 189 LEU A N 1
ATOM 1425 C CA . LEU A 1 202 ? 62.365 23.512 -8.688 1.00 20.00 189 LEU A CA 1
ATOM 1426 C C . LEU A 1 202 ? 61.741 22.289 -9.351 1.00 20.00 189 LEU A C 1
ATOM 1427 O O . LEU A 1 202 ? 61.250 21.346 -8.676 1.00 27.06 189 LEU A O 1
ATOM 1432 N N . VAL B 1 17 ? 79.341 48.847 -10.860 1.00 53.16 4 VAL B N 1
ATOM 1433 C CA . VAL B 1 17 ? 80.614 48.458 -11.541 1.00 53.42 4 VAL B CA 1
ATOM 1434 C C . VAL B 1 17 ? 80.378 47.390 -12.610 1.00 53.28 4 VAL B C 1
ATOM 1435 O O . VAL B 1 17 ? 80.906 47.484 -13.722 1.00 53.07 4 VAL B O 1
ATOM 1439 N N . ASP B 1 18 ? 79.592 46.374 -12.260 1.00 53.44 5 ASP B N 1
ATOM 1440 C CA . ASP B 1 18 ? 79.201 45.324 -13.203 1.00 53.54 5 ASP B CA 1
ATOM 1441 C C . ASP B 1 18 ? 78.197 45.907 -14.174 1.00 53.43 5 ASP B C 1
ATOM 1442 O O . ASP B 1 18 ? 78.158 45.535 -15.346 1.00 53.50 5 ASP B O 1
ATOM 1447 N N . ALA B 1 19 ? 77.384 46.827 -13.664 1.00 53.52 6 ALA B N 1
ATOM 1448 C CA . ALA B 1 19 ? 76.402 47.542 -14.469 1.00 53.75 6 ALA B CA 1
ATOM 1449 C C . ALA B 1 19 ? 77.115 48.432 -15.483 1.00 53.86 6 ALA B C 1
ATOM 1450 O O . ALA B 1 19 ? 76.683 48.550 -16.632 1.00 54.11 6 ALA B O 1
ATOM 1452 N N . THR B 1 20 ? 78.216 49.049 -15.059 1.00 53.67 7 THR B N 1
ATOM 1453 C CA . THR B 1 20 ? 79.025 49.835 -15.974 1.00 53.31 7 THR B CA 1
ATOM 1454 C C . THR B 1 20 ? 79.676 48.887 -16.980 1.00 52.79 7 THR B C 1
ATOM 1455 O O . THR B 1 20 ? 79.713 49.181 -18.180 1.00 52.72 7 THR B O 1
ATOM 1459 N N . MET B 1 21 ? 80.157 47.740 -16.495 1.00 52.12 8 MET B N 1
ATOM 1460 C CA . MET B 1 21 ? 80.747 46.742 -17.391 1.00 51.68 8 MET B CA 1
ATOM 1461 C C . MET B 1 21 ? 79.732 46.111 -18.344 1.00 51.71 8 MET B C 1
ATOM 1462 O O . MET B 1 21 ? 80.121 45.617 -19.398 1.00 51.70 8 MET B O 1
ATOM 1467 N N . GLU B 1 22 ? 78.444 46.137 -17.995 1.00 51.70 9 GLU B N 1
ATOM 1468 C CA . GLU B 1 22 ? 77.420 45.676 -18.941 1.00 51.99 9 GLU B CA 1
ATOM 1469 C C . GLU B 1 22 ? 77.000 46.746 -19.956 1.00 51.98 9 GLU B C 1
ATOM 1470 O O . GLU B 1 22 ? 76.680 46.423 -21.110 1.00 52.12 9 GLU B O 1
ATOM 1476 N N . LYS B 1 23 ? 77.010 48.011 -19.529 1.00 51.82 10 LYS B N 1
ATOM 1477 C CA . LYS B 1 23 ? 76.689 49.129 -20.422 1.00 51.39 10 LYS B CA 1
ATOM 1478 C C . LYS B 1 23 ? 77.694 49.228 -21.556 1.00 51.20 10 LYS B C 1
ATOM 1479 O O . LYS B 1 23 ? 77.361 49.702 -22.643 1.00 50.84 10 LYS B O 1
ATOM 1485 N N . LEU B 1 24 ? 78.918 48.771 -21.285 1.00 51.22 11 LEU B N 1
ATOM 1486 C CA . LEU B 1 24 ? 80.005 48.792 -22.265 1.00 51.32 11 LEU B CA 1
ATOM 1487 C C . LEU B 1 24 ? 79.669 47.863 -23.413 1.00 51.62 11 LEU B C 1
ATOM 1488 O O . LEU B 1 24 ? 79.807 48.237 -24.578 1.00 51.80 11 LEU B O 1
ATOM 1493 N N . ARG B 1 25 ? 79.225 46.653 -23.074 1.00 51.83 12 ARG B N 1
ATOM 1494 C CA . ARG B 1 25 ? 78.887 45.646 -24.075 1.00 51.91 12 ARG B CA 1
ATOM 1495 C C . ARG B 1 25 ? 77.645 46.076 -24.840 1.00 52.06 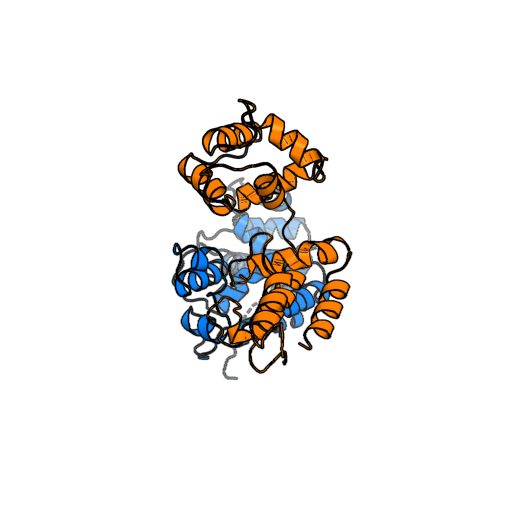12 ARG B C 1
ATOM 1496 O O . ARG B 1 25 ? 77.649 46.082 -26.071 1.00 51.93 12 ARG B O 1
ATOM 1504 N N . ALA B 1 26 ? 76.600 46.463 -24.104 1.00 52.29 13 ALA B N 1
ATOM 1505 C CA . ALA B 1 26 ? 75.384 47.006 -24.705 1.00 52.42 13 ALA B CA 1
ATOM 1506 C C . ALA B 1 26 ? 75.771 48.028 -25.753 1.00 52.52 13 ALA B C 1
ATOM 1507 O O . ALA B 1 26 ? 75.158 48.098 -26.811 1.00 52.70 13 ALA B O 1
ATOM 1509 N N . GLN B 1 27 ? 76.815 48.795 -25.454 1.00 52.94 14 GLN B N 1
ATOM 1510 C CA . GLN B 1 27 ? 77.321 49.821 -26.353 1.00 53.62 14 GLN B CA 1
ATOM 1511 C C . GLN B 1 27 ? 78.125 49.221 -27.491 1.00 53.82 14 GLN B C 1
ATOM 1512 O O . GLN B 1 27 ? 78.066 49.708 -28.627 1.00 53.98 14 GLN B O 1
ATOM 1518 N N . CYS B 1 28 ? 78.887 48.173 -27.177 1.00 54.07 15 CYS B N 1
ATOM 1519 C CA . CYS B 1 28 ? 79.694 47.467 -28.176 1.00 54.18 15 CYS B CA 1
ATOM 1520 C C . CYS B 1 28 ? 78.775 46.780 -29.178 1.00 54.45 15 CYS B C 1
ATOM 1521 O O . CYS B 1 28 ? 79.098 46.677 -30.370 1.00 54.19 15 CYS B O 1
ATOM 1524 N N . LEU B 1 29 ? 77.620 46.340 -28.671 1.00 54.68 16 LEU B N 1
ATOM 1525 C CA . LEU B 1 29 ? 76.617 45.626 -29.441 1.00 55.06 16 LEU B CA 1
ATOM 1526 C C . LEU B 1 29 ? 76.112 46.483 -30.597 1.00 55.30 16 LEU B C 1
ATOM 1527 O O . LEU B 1 29 ? 75.697 45.955 -31.623 1.00 55.14 16 LEU B O 1
ATOM 1532 N N . SER B 1 30 ? 76.160 47.804 -30.422 1.00 55.77 17 SER B N 1
ATOM 1533 C CA . SER B 1 30 ? 75.983 48.751 -31.530 1.00 56.36 17 SER B CA 1
ATOM 1534 C C . SER B 1 30 ? 77.149 48.629 -32.533 1.00 56.56 17 SER B C 1
ATOM 1535 O O . SER B 1 30 ? 78.005 49.521 -32.640 1.00 56.15 17 SER B O 1
ATOM 1538 N N . ARG B 1 31 ? 77.166 47.479 -33.215 1.00 56.94 18 ARG B N 1
ATOM 1539 C CA . ARG B 1 31 ? 78.041 47.136 -34.359 1.00 57.64 18 ARG B CA 1
ATOM 1540 C C . ARG B 1 31 ? 79.264 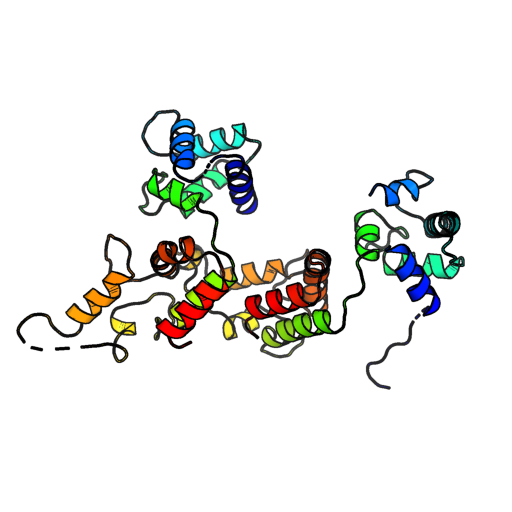46.241 -34.049 1.00 57.34 18 ARG B C 1
ATOM 1541 O O . ARG B 1 31 ? 79.580 45.340 -34.829 1.00 57.11 18 ARG B O 1
ATOM 1549 N N . GLY B 1 32 ? 79.920 46.488 -32.913 1.00 57.37 19 GLY B N 1
ATOM 1550 C CA . GLY B 1 32 ? 81.204 45.855 -32.578 1.00 57.27 19 GLY B CA 1
ATOM 1551 C C . GLY B 1 32 ? 81.087 44.416 -32.123 1.00 57.22 19 GLY B C 1
ATOM 1552 O O . GLY B 1 32 ? 80.941 44.130 -30.935 1.00 57.11 19 GLY B O 1
ATOM 1553 N N . GLY B 1 35 ? 81.881 41.999 -34.021 1.00 50.15 22 GLY B N 1
ATOM 1554 C CA . GLY B 1 35 ? 81.258 41.392 -32.842 1.00 50.49 22 GLY B CA 1
ATOM 1555 C C . GLY B 1 35 ? 82.275 40.965 -31.801 1.00 50.65 22 GLY B C 1
ATOM 1556 O O . GLY B 1 35 ? 82.023 41.058 -30.596 1.00 50.91 22 GLY B O 1
ATOM 1557 N N . ILE B 1 36 ? 83.416 40.472 -32.285 1.00 50.66 23 ILE B N 1
ATOM 1558 C CA . ILE B 1 36 ? 84.564 40.089 -31.455 1.00 50.07 23 ILE B CA 1
ATOM 1559 C C . ILE B 1 36 ? 85.844 40.444 -32.232 1.00 49.84 23 ILE B C 1
ATOM 1560 O O . ILE B 1 36 ? 86.900 40.666 -31.641 1.00 49.84 23 ILE B O 1
ATOM 1565 N N . GLN B 1 37 ? 85.748 40.482 -33.558 1.00 49.26 24 GLN B N 1
ATOM 1566 C CA . GLN B 1 37 ? 86.852 40.977 -34.358 1.00 49.07 24 GLN B CA 1
ATOM 1567 C C . GLN B 1 37 ? 86.876 42.488 -34.198 1.00 48.74 24 GLN B C 1
ATOM 1568 O O . GLN B 1 37 ? 87.932 43.121 -34.302 1.00 48.80 24 GLN B O 1
ATOM 1574 N N . GLY B 1 38 ? 85.698 43.048 -33.919 1.00 48.18 25 GLY B N 1
ATOM 1575 C CA . GLY B 1 38 ? 85.551 44.479 -33.671 1.00 47.38 25 GLY B CA 1
ATOM 1576 C C . GLY B 1 38 ? 86.101 44.863 -32.311 1.00 46.80 25 GLY B C 1
ATOM 1577 O O . GLY B 1 38 ? 86.550 45.998 -32.110 1.00 46.88 25 GLY B O 1
ATOM 1578 N N . LEU B 1 39 ? 86.064 43.914 -31.376 1.00 46.03 26 LEU B N 1
ATOM 1579 C CA . LEU B 1 39 ? 86.623 44.125 -30.047 1.00 45.11 26 LEU B CA 1
ATOM 1580 C C . LEU B 1 39 ? 88.141 44.360 -30.100 1.00 44.61 26 LEU B C 1
ATOM 1581 O O . LEU B 1 39 ? 88.651 45.224 -29.392 1.00 44.37 26 LEU B O 1
ATOM 1586 N N . ALA B 1 40 ? 88.847 43.616 -30.950 1.00 44.12 27 ALA B N 1
ATOM 1587 C CA . ALA B 1 40 ? 90.293 43.807 -31.148 1.00 43.86 27 ALA B CA 1
ATOM 1588 C C . ALA B 1 40 ? 90.573 45.199 -31.707 1.00 43.75 27 ALA B C 1
ATOM 1589 O O . ALA B 1 40 ? 91.595 45.831 -31.397 1.00 43.54 27 ALA B O 1
ATOM 1591 N N . ARG B 1 41 ? 89.639 45.666 -32.531 1.00 43.52 28 ARG B N 1
ATOM 1592 C CA . ARG B 1 41 ? 89.747 46.947 -33.204 1.00 43.18 28 ARG B CA 1
ATOM 1593 C C . ARG B 1 41 ? 89.587 48.056 -32.162 1.00 42.08 28 ARG B C 1
ATOM 1594 O O . ARG B 1 41 ? 90.296 49.064 -32.187 1.00 42.47 28 ARG B O 1
ATOM 1602 N N . PHE B 1 42 ? 88.668 47.834 -31.231 1.00 40.57 29 PHE B N 1
ATOM 1603 C CA . PHE B 1 42 ? 88.388 48.760 -30.145 1.00 39.00 29 PHE B CA 1
ATOM 1604 C C . PHE B 1 42 ? 89.481 48.673 -29.075 1.00 38.23 29 PHE B C 1
ATOM 1605 O O . PHE B 1 42 ? 89.864 49.686 -28.485 1.00 37.85 29 PHE B O 1
ATOM 1613 N N . PHE B 1 43 ? 89.981 47.456 -28.845 1.00 37.15 30 PHE B N 1
ATOM 1614 C CA . PHE B 1 43 ? 91.095 47.198 -27.930 1.00 36.05 30 PHE B CA 1
ATOM 1615 C C . PHE B 1 43 ? 92.258 48.081 -28.304 1.00 36.44 30 PHE B C 1
ATOM 1616 O O . PHE B 1 43 ? 92.821 48.757 -27.444 1.00 36.51 30 PHE B O 1
ATOM 1624 N N . ARG B 1 44 ? 92.608 48.086 -29.591 1.00 36.76 31 ARG B N 1
ATOM 1625 C CA . ARG B 1 44 ? 93.768 48.838 -30.039 1.00 37.21 31 ARG B CA 1
ATOM 1626 C C . ARG B 1 44 ? 93.556 50.352 -30.046 1.00 37.24 31 ARG B C 1
ATOM 1627 O O . ARG B 1 44 ? 94.527 51.112 -29.971 1.00 37.52 31 ARG B O 1
ATOM 1635 N N . GLN B 1 45 ? 92.298 50.787 -30.084 1.00 37.20 32 GLN B N 1
ATOM 1636 C CA . GLN B 1 45 ? 92.013 52.212 -29.935 1.00 37.52 32 GLN B CA 1
ATOM 1637 C C . GLN B 1 45 ? 92.048 52.647 -28.481 1.00 36.91 32 GLN B C 1
ATOM 1638 O O . GLN B 1 45 ? 92.275 53.816 -28.198 1.00 37.00 32 GLN B O 1
ATOM 1644 N N . LEU B 1 46 ? 91.823 51.703 -27.570 1.00 36.74 33 LEU B N 1
ATOM 1645 C CA . LEU B 1 46 ? 92.000 51.930 -26.124 1.00 36.38 33 LEU B CA 1
ATOM 1646 C C . LEU B 1 46 ? 93.468 51.980 -25.724 1.00 36.31 33 LEU B C 1
ATOM 1647 O O . LEU B 1 46 ? 93.851 52.717 -24.815 1.00 36.17 33 LEU B O 1
ATOM 1652 N N . ASP B 1 47 ? 94.284 51.186 -26.405 1.00 36.27 34 ASP B N 1
ATOM 1653 C CA . ASP B 1 47 ? 95.706 51.145 -26.133 1.00 36.47 34 ASP B CA 1
A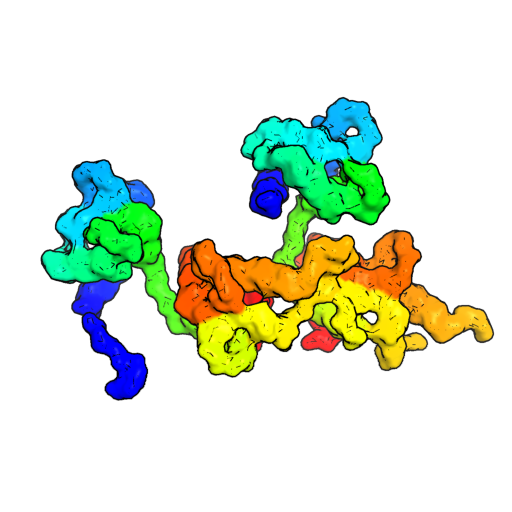TOM 1654 C C . ASP B 1 47 ? 96.426 52.346 -26.742 1.00 36.60 34 ASP B C 1
ATOM 1655 O O . ASP B 1 47 ? 97.039 52.238 -27.805 1.00 36.74 34 ASP B O 1
ATOM 1660 N N . ARG B 1 48 ? 96.349 53.486 -26.058 1.00 36.70 35 ARG B N 1
ATOM 1661 C CA . ARG B 1 48 ? 96.976 54.732 -26.528 1.00 36.86 35 ARG B CA 1
ATOM 1662 C C . ARG B 1 48 ? 98.461 54.598 -26.875 1.00 36.00 35 ARG B C 1
ATOM 1663 O O . ARG B 1 48 ? 98.883 55.026 -27.945 1.00 35.99 35 ARG B O 1
ATOM 1671 N N . ASP B 1 49 ? 99.244 54.006 -25.980 1.00 35.15 36 ASP B N 1
ATOM 1672 C CA . ASP B 1 49 ? 100.686 53.880 -26.200 1.00 34.53 36 ASP B CA 1
ATOM 1673 C C . ASP B 1 49 ? 101.055 52.718 -27.113 1.00 33.72 36 ASP B C 1
ATOM 1674 O O . ASP B 1 49 ? 102.217 52.549 -27.479 1.00 33.40 36 ASP B O 1
ATOM 1679 N N . GLY B 1 50 ? 100.065 51.911 -27.474 1.00 33.14 37 GLY B N 1
ATOM 1680 C CA . GLY B 1 50 ? 100.302 50.806 -28.392 1.00 32.55 37 GLY B CA 1
ATOM 1681 C C . GLY B 1 50 ? 101.096 49.688 -27.748 1.00 32.17 37 GLY B C 1
ATOM 1682 O O . GLY B 1 50 ? 101.615 48.818 -28.433 1.00 32.54 37 GLY B O 1
ATOM 1683 N N . SER B 1 51 ? 101.167 49.691 -26.424 1.00 31.75 38 SER B N 1
ATOM 1684 C CA . SER B 1 51 ? 101.978 48.728 -25.700 1.00 31.63 38 SER B CA 1
ATOM 1685 C C . SER B 1 51 ? 101.448 47.300 -25.830 1.00 31.74 38 SER B C 1
ATOM 1686 O O . SER B 1 51 ? 102.070 46.353 -25.334 1.00 31.87 38 SER B O 1
ATOM 1689 N N . ARG B 1 52 ? 100.303 47.157 -26.497 1.00 31.60 39 ARG B N 1
ATOM 1690 C CA . ARG B 1 52 ? 99.634 45.865 -26.685 1.00 31.59 39 ARG B CA 1
ATOM 1691 C C . ARG B 1 52 ? 98.969 45.322 -25.407 1.00 31.67 39 ARG B C 1
ATOM 1692 O O . ARG B 1 52 ? 98.577 44.156 -25.339 1.00 32.10 39 ARG B O 1
ATOM 1700 N N . SER B 1 53 ? 98.815 46.185 -24.410 1.00 31.62 40 SER B N 1
ATOM 1701 C CA . SER B 1 53 ? 98.070 45.852 -23.201 1.00 31.52 40 SER B CA 1
ATOM 1702 C C . SER B 1 53 ? 97.436 47.102 -22.613 1.00 31.33 40 SER B C 1
ATOM 1703 O O . SER B 1 53 ? 97.864 48.219 -22.902 1.00 30.84 40 SER B O 1
ATOM 1706 N N . LEU B 1 54 ? 96.408 46.905 -21.797 1.00 31.80 41 LEU B N 1
ATOM 1707 C CA . LEU B 1 54 ? 95.695 48.020 -21.182 1.00 32.21 41 LEU B CA 1
ATOM 1708 C C . LEU B 1 54 ? 96.025 48.120 -19.710 1.00 32.92 41 LEU B C 1
ATOM 1709 O O . LEU B 1 54 ? 95.997 47.119 -18.986 1.00 32.79 41 LEU B O 1
ATOM 1714 N N . ASP B 1 55 ? 96.381 49.334 -19.294 1.00 33.91 42 ASP B N 1
ATOM 1715 C CA . ASP B 1 55 ? 96.555 49.667 -17.885 1.00 35.04 42 ASP B CA 1
ATOM 1716 C C . ASP B 1 55 ? 95.235 50.200 -17.356 1.00 35.59 42 ASP B C 1
ATOM 1717 O O . ASP B 1 55 ? 94.332 50.545 -18.130 1.00 35.39 42 ASP B O 1
ATOM 1722 N N . ALA B 1 56 ? 95.116 50.235 -16.033 1.00 36.57 43 ALA B N 1
ATOM 1723 C CA . ALA B 1 56 ? 93.903 50.728 -15.400 1.00 37.54 43 ALA B CA 1
ATOM 1724 C C . ALA B 1 56 ? 93.634 52.157 -15.876 1.00 38.25 43 ALA B C 1
ATOM 1725 O O . ALA B 1 56 ? 92.481 52.547 -16.074 1.00 38.50 43 ALA B O 1
ATOM 1727 N N . ASP B 1 57 ? 94.709 52.912 -16.100 1.00 38.96 44 ASP B N 1
ATOM 1728 C CA . ASP B 1 57 ? 94.604 54.295 -16.513 1.00 39.88 44 ASP B CA 1
ATOM 1729 C C . ASP B 1 57 ? 94.002 54.363 -17.917 1.00 40.11 44 ASP B C 1
ATOM 1730 O O . ASP B 1 57 ? 92.933 54.939 -18.103 1.00 40.15 44 ASP B O 1
ATOM 1735 N N . GLU B 1 58 ? 94.658 53.734 -18.889 1.00 40.69 45 GLU B N 1
ATOM 1736 C CA . GLU B 1 58 ? 94.157 53.694 -20.275 1.00 41.13 45 GLU B CA 1
ATOM 1737 C C . GLU B 1 58 ? 92.728 53.217 -20.377 1.00 41.35 45 GLU B C 1
ATOM 1738 O O . GLU B 1 58 ? 91.953 53.744 -21.186 1.00 41.65 45 GLU B O 1
ATOM 1744 N N . PHE B 1 59 ? 92.390 52.221 -19.558 1.00 41.53 46 PHE B N 1
ATOM 1745 C CA . PHE B 1 59 ? 91.054 51.644 -19.541 1.00 41.84 46 PHE B CA 1
ATOM 1746 C C . PHE B 1 59 ? 90.014 52.664 -19.100 1.00 42.05 46 PHE B C 1
ATOM 1747 O O . PHE B 1 59 ? 88.921 52.722 -19.655 1.00 41.94 46 PHE B O 1
ATOM 1755 N N . ARG B 1 60 ? 90.381 53.479 -18.115 1.00 42.54 47 ARG B N 1
ATOM 1756 C CA . ARG B 1 60 ? 89.485 54.466 -17.520 1.00 42.98 47 ARG B CA 1
ATOM 1757 C C . ARG B 1 60 ? 89.197 55.643 -18.450 1.00 42.80 47 ARG B C 1
ATOM 1758 O O . ARG B 1 60 ? 88.041 56.025 -18.612 1.00 42.86 47 ARG B O 1
ATOM 1766 N N . GLN B 1 61 ? 90.238 56.210 -19.056 1.00 42.79 48 GLN B N 1
ATOM 1767 C CA . GLN B 1 61 ? 90.075 57.326 -20.001 1.00 43.14 48 GLN B CA 1
ATOM 1768 C C . GLN B 1 61 ? 89.290 56.921 -21.246 1.00 43.04 48 GLN B C 1
ATOM 1769 O O . GLN B 1 61 ? 88.603 57.738 -21.858 1.00 42.96 48 GLN B O 1
ATOM 1775 N N . GLY B 1 62 ? 89.408 55.655 -21.622 1.00 43.13 49 GLY B N 1
ATOM 1776 C CA . GLY B 1 62 ? 88.711 55.148 -22.790 1.00 43.29 49 GLY B CA 1
ATOM 1777 C C . GLY B 1 62 ? 87.224 55.025 -22.553 1.00 43.24 49 GLY B C 1
ATOM 1778 O O . GLY B 1 62 ? 86.425 55.297 -23.446 1.00 43.32 49 GLY B O 1
ATOM 1779 N N . LEU B 1 63 ? 86.856 54.608 -21.347 1.00 43.39 50 LEU B N 1
ATOM 1780 C CA . LEU B 1 63 ? 85.448 54.499 -20.974 1.00 43.58 50 LEU B CA 1
ATOM 1781 C C . LEU B 1 63 ? 84.817 55.871 -20.754 1.00 43.89 50 LEU B C 1
ATOM 1782 O O . LEU B 1 63 ? 83.648 56.092 -21.093 1.00 43.68 50 LEU B O 1
ATOM 1787 N N . ALA B 1 64 ? 85.605 56.791 -20.203 1.00 44.42 51 ALA B N 1
ATOM 1788 C CA . ALA B 1 64 ? 85.194 58.191 -20.074 1.00 44.80 51 ALA B CA 1
ATOM 1789 C C . ALA B 1 64 ? 84.778 58.769 -21.429 1.00 45.03 51 ALA B C 1
ATOM 1790 O O . ALA B 1 64 ? 83.785 59.500 -21.511 1.00 44.91 51 ALA B O 1
ATOM 1792 N N . LYS B 1 65 ? 85.513 58.416 -22.487 1.00 45.34 52 LYS B N 1
ATOM 1793 C CA . LYS B 1 65 ? 85.167 58.861 -23.836 1.00 46.12 52 LYS B CA 1
ATOM 1794 C C . LYS B 1 65 ? 83.797 58.360 -24.296 1.00 46.48 52 LYS B C 1
ATOM 1795 O O . LYS B 1 65 ? 83.240 58.874 -25.273 1.00 46.58 52 LYS B O 1
ATOM 1801 N N . LEU B 1 66 ? 83.261 57.371 -23.578 1.00 46.84 53 LEU B N 1
ATOM 1802 C CA . LEU B 1 66 ? 81.982 56.743 -23.910 1.00 47.14 53 LEU B CA 1
ATOM 1803 C C . LEU B 1 66 ? 80.867 57.032 -22.893 1.00 47.31 53 LEU B C 1
ATOM 1804 O O . LEU B 1 66 ? 79.801 56.411 -22.927 1.00 47.12 53 LEU B O 1
ATOM 1809 N N . GLY B 1 67 ? 81.112 57.971 -21.987 1.00 47.50 54 GLY B N 1
ATOM 1810 C CA . GLY B 1 67 ? 80.101 58.362 -21.013 1.00 47.80 54 GLY B CA 1
ATOM 1811 C C . GLY B 1 67 ? 80.002 57.426 -19.827 1.00 48.00 54 GLY B C 1
ATOM 1812 O O . GLY B 1 67 ? 79.164 57.611 -18.950 1.00 47.89 54 GLY B O 1
ATOM 1813 N N . LEU B 1 68 ? 80.856 56.410 -19.808 1.00 48.40 55 LEU B N 1
ATOM 1814 C CA . LEU B 1 68 ? 80.941 55.498 -18.676 1.00 48.61 55 LEU B CA 1
ATOM 1815 C C . LEU B 1 68 ? 82.022 56.000 -17.720 1.00 48.97 55 LEU B C 1
ATOM 1816 O O . LEU B 1 68 ? 83.155 56.274 -18.129 1.00 48.89 55 LEU B O 1
ATOM 1821 N N . VAL B 1 69 ? 81.667 56.144 -16.447 1.00 49.43 56 VAL B N 1
ATOM 1822 C CA . VAL B 1 69 ? 82.601 56.722 -15.483 1.00 49.96 56 VAL B CA 1
ATOM 1823 C C . VAL B 1 69 ? 82.863 55.824 -14.274 1.00 50.18 56 VAL B C 1
ATOM 1824 O O . VAL B 1 69 ? 81.949 55.474 -13.517 1.00 50.30 56 VAL B O 1
ATOM 1828 N N . LEU B 1 70 ? 84.127 55.453 -14.111 1.00 50.37 57 LEU B N 1
ATOM 1829 C CA . LEU B 1 70 ? 84.592 54.898 -12.848 1.00 50.54 57 LEU B CA 1
ATOM 1830 C C . LEU B 1 70 ? 85.970 55.461 -12.496 1.00 50.39 57 LEU B C 1
ATOM 1831 O O . LEU B 1 70 ? 86.712 55.895 -13.380 1.00 50.18 57 LEU B O 1
ATOM 1836 N N . ASP B 1 71 ? 86.277 55.495 -11.199 1.00 50.19 58 ASP B N 1
ATOM 1837 C CA . ASP B 1 71 ? 87.533 56.068 -10.704 1.00 49.85 58 ASP B CA 1
ATOM 1838 C C . ASP B 1 71 ? 88.673 55.052 -10.737 1.00 49.59 58 ASP B C 1
ATOM 1839 O O . ASP B 1 71 ? 88.429 53.850 -10.891 1.00 49.29 58 ASP B O 1
ATOM 1844 N N . GLN B 1 72 ? 89.905 55.537 -10.573 1.00 49.34 59 GLN B N 1
ATOM 1845 C CA . GLN B 1 72 ? 91.102 54.689 -10.694 1.00 49.51 59 GLN B CA 1
ATOM 1846 C C . GLN B 1 72 ? 91.024 53.364 -9.931 1.00 48.92 59 GLN B C 1
ATOM 1847 O O . GLN B 1 72 ? 91.352 52.316 -10.487 1.00 48.88 59 GLN B O 1
ATOM 1853 N N . ALA B 1 73 ? 90.597 53.427 -8.668 1.00 48.25 60 ALA B N 1
ATOM 1854 C CA . ALA B 1 73 ? 90.467 52.243 -7.821 1.00 47.59 60 ALA B CA 1
ATOM 1855 C C . ALA B 1 73 ? 89.461 51.257 -8.395 1.00 47.26 60 ALA B C 1
ATOM 1856 O O . ALA B 1 73 ? 89.632 50.042 -8.264 1.00 47.24 60 ALA B O 1
ATOM 1858 N N . GLU B 1 74 ? 88.412 51.781 -9.026 1.00 46.73 61 GLU B N 1
ATOM 1859 C CA . GLU B 1 74 ? 87.461 50.940 -9.732 1.00 46.25 61 GLU B CA 1
ATOM 1860 C C . GLU B 1 74 ? 88.130 50.305 -10.972 1.00 45.97 61 GLU B C 1
ATOM 1861 O O . GLU B 1 74 ? 87.973 49.097 -11.231 1.00 45.82 61 GLU B O 1
ATOM 1867 N N . ALA B 1 75 ? 88.901 51.105 -11.710 1.00 45.37 62 ALA B N 1
ATOM 1868 C CA . ALA B 1 75 ? 89.606 50.611 -12.897 1.00 45.00 62 ALA B CA 1
ATOM 1869 C C . ALA B 1 75 ? 90.548 49.465 -12.551 1.00 44.63 62 ALA B C 1
ATOM 1870 O O . ALA B 1 75 ? 90.387 48.366 -13.063 1.00 44.57 62 ALA B O 1
ATOM 1872 N N . GLU B 1 76 ? 91.499 49.714 -11.657 1.00 44.44 63 GLU B N 1
ATOM 1873 C CA . GLU B 1 76 ? 92.408 48.669 -11.171 1.00 44.57 63 GLU B CA 1
ATOM 1874 C C . GLU B 1 76 ? 91.635 47.424 -10.777 1.00 44.53 63 GLU B C 1
ATOM 1875 O O . GLU B 1 76 ? 92.089 46.307 -11.006 1.00 44.56 63 GLU B O 1
ATOM 1881 N N . GLY B 1 77 ? 90.460 47.635 -10.191 1.00 44.81 64 GLY B N 1
ATOM 1882 C CA . GLY B 1 77 ? 89.585 46.552 -9.743 1.00 45.01 64 GLY B CA 1
ATOM 1883 C C . GLY B 1 77 ? 89.101 45.698 -10.899 1.00 44.99 64 GLY B C 1
ATOM 1884 O O . GLY B 1 77 ? 89.139 44.468 -10.815 1.00 45.09 64 GLY B O 1
ATOM 1885 N N . VAL B 1 78 ? 88.658 46.356 -11.975 1.00 44.73 65 VAL B N 1
ATOM 1886 C CA . VAL B 1 78 ? 88.217 45.662 -13.189 1.00 44.35 65 VAL B CA 1
ATOM 1887 C C . VAL B 1 78 ? 89.377 44.932 -13.863 1.00 44.44 65 VAL B C 1
ATOM 1888 O O . VAL B 1 78 ? 89.236 43.765 -14.258 1.00 44.65 65 VAL B O 1
ATOM 1892 N N . CYS B 1 79 ? 90.514 45.620 -13.988 1.00 44.16 66 CYS B N 1
ATOM 1893 C CA . CYS B 1 79 ? 91.748 44.998 -14.473 1.00 43.96 66 CYS B CA 1
ATOM 1894 C C . CYS B 1 79 ? 92.171 43.817 -13.603 1.00 44.05 66 CYS B C 1
ATOM 1895 O O . CYS B 1 79 ? 92.665 42.824 -14.122 1.00 44.04 66 CYS B O 1
ATOM 1898 N N . ARG B 1 80 ? 91.970 43.932 -12.290 1.00 44.00 67 ARG B N 1
ATOM 1899 C CA . ARG B 1 80 ? 92.353 42.887 -11.351 1.00 44.32 67 ARG B CA 1
ATOM 1900 C C . ARG B 1 80 ? 91.534 41.614 -11.626 1.00 43.92 67 ARG B C 1
ATOM 1901 O O . ARG B 1 80 ? 92.075 40.504 -11.652 1.00 43.83 67 ARG B O 1
ATOM 1909 N N . LYS B 1 81 ? 90.238 41.799 -11.854 1.00 43.34 68 LYS B N 1
ATOM 1910 C CA . LYS B 1 81 ? 89.292 40.709 -12.091 1.00 43.06 68 LYS B CA 1
ATOM 1911 C C . LYS B 1 81 ? 89.618 39.893 -13.349 1.00 42.93 68 LYS B C 1
ATOM 1912 O O . LYS B 1 81 ? 89.584 38.661 -13.334 1.00 42.87 68 LYS B O 1
ATOM 1918 N N . TRP B 1 82 ? 89.949 40.583 -14.431 1.00 42.77 69 TRP B N 1
ATOM 1919 C CA . TRP B 1 82 ? 90.178 39.918 -15.712 1.00 42.45 69 TRP B CA 1
ATOM 1920 C C . TRP B 1 82 ? 91.644 39.608 -16.019 1.00 41.83 69 TRP B C 1
ATOM 1921 O O . TRP B 1 82 ? 91.927 38.828 -16.927 1.00 41.96 69 TRP B O 1
ATOM 1932 N N . ASP B 1 83 ? 92.565 40.217 -15.273 1.00 40.93 70 ASP B N 1
ATOM 1933 C CA . ASP B 1 83 ? 93.982 39.938 -15.434 1.00 40.42 70 ASP B CA 1
ATOM 1934 C C . ASP B 1 83 ? 94.266 38.521 -14.968 1.00 40.35 70 ASP B C 1
ATOM 1935 O O . ASP B 1 83 ? 94.493 38.268 -13.782 1.00 41.14 70 ASP B O 1
ATOM 1940 N N . ARG B 1 84 ? 94.265 37.603 -15.921 1.00 39.85 71 ARG B N 1
ATOM 1941 C CA . ARG B 1 84 ? 94.379 36.180 -15.637 1.00 39.69 71 ARG B CA 1
ATOM 1942 C C . ARG B 1 84 ? 95.804 35.703 -15.370 1.00 38.91 71 ARG B C 1
ATOM 1943 O O . ARG B 1 84 ? 96.001 34.608 -14.868 1.00 38.81 71 ARG B O 1
ATOM 1951 N N . ASN B 1 85 ? 96.794 36.517 -15.708 1.00 38.50 72 ASN B N 1
ATOM 1952 C CA . ASN B 1 85 ? 98.194 36.157 -15.469 1.00 38.11 72 ASN B CA 1
ATOM 1953 C C . ASN B 1 85 ? 98.949 37.111 -14.542 1.00 37.77 72 ASN B C 1
ATOM 1954 O O . ASN B 1 85 ? 100.174 37.161 -14.555 1.00 37.96 72 ASN B O 1
ATOM 1959 N N . GLY B 1 86 ? 98.213 37.883 -13.755 1.00 37.67 73 GLY B N 1
ATOM 1960 C CA . GLY B 1 86 ? 98.814 38.808 -12.796 1.00 37.12 73 GLY B CA 1
ATOM 1961 C C . GLY B 1 86 ? 99.883 39.725 -13.354 1.00 36.57 73 GLY B C 1
ATOM 1962 O O . GLY B 1 86 ? 100.919 39.929 -12.726 1.00 37.06 73 GLY B O 1
ATOM 1963 N N . SER B 1 87 ? 99.638 40.287 -14.534 1.00 35.84 74 SER B N 1
ATOM 1964 C CA . SER B 1 87 ? 100.575 41.243 -15.128 1.00 34.98 74 SER B CA 1
ATOM 1965 C C . SER B 1 87 ? 100.244 42.662 -14.694 1.00 34.00 74 SER B C 1
ATOM 1966 O O . SER B 1 87 ? 100.945 43.602 -15.063 1.00 33.99 74 SER B O 1
ATOM 1969 N N . GLY B 1 88 ? 99.166 42.811 -13.932 1.00 32.86 75 GLY B N 1
ATOM 1970 C CA . GLY B 1 88 ? 98.637 44.127 -13.607 1.00 32.08 75 GLY B CA 1
ATOM 1971 C C . GLY B 1 88 ? 98.026 44.838 -14.801 1.00 31.63 75 GLY B C 1
ATOM 1972 O O . GLY B 1 88 ? 97.637 46.003 -14.706 1.00 31.62 75 GLY B O 1
ATOM 1973 N N . THR B 1 89 ? 97.943 44.134 -15.933 1.00 31.10 76 THR B N 1
ATOM 1974 C CA . THR B 1 89 ? 97.481 44.728 -17.183 1.00 29.98 76 THR B CA 1
ATOM 1975 C C . THR B 1 89 ? 96.588 43.770 -17.966 1.00 29.45 76 THR B C 1
ATOM 1976 O O . THR B 1 89 ? 96.639 42.547 -17.778 1.00 29.72 76 THR B O 1
ATOM 1980 N N . LEU B 1 90 ? 95.762 44.336 -18.843 1.00 28.18 77 LEU B N 1
ATOM 1981 C CA . LEU B 1 90 ? 94.895 43.546 -19.716 1.00 26.78 77 LEU B CA 1
ATOM 1982 C C . LEU B 1 90 ? 95.437 43.416 -21.135 1.00 26.50 77 LEU B C 1
ATOM 1983 O O . LEU B 1 90 ? 95.539 44.419 -21.849 1.00 26.39 77 LEU B O 1
ATOM 1988 N N . ASP B 1 91 ? 95.769 42.184 -21.537 1.00 25.81 78 ASP B N 1
ATOM 1989 C CA . ASP B 1 91 ? 96.161 41.888 -22.917 1.00 25.29 78 ASP B CA 1
ATOM 1990 C C . ASP B 1 91 ? 94.937 41.569 -23.767 1.00 25.01 78 ASP B C 1
ATOM 1991 O O . ASP B 1 91 ? 93.810 41.537 -23.262 1.00 24.62 78 ASP B O 1
ATOM 1996 N N . LEU B 1 92 ? 95.174 41.312 -25.057 1.00 25.05 79 LEU B N 1
ATOM 1997 C CA . LEU B 1 92 ? 94.100 41.158 -26.029 1.00 24.55 79 LEU B CA 1
ATOM 1998 C C . LEU B 1 92 ? 93.190 40.014 -25.649 1.00 24.49 79 LEU B C 1
ATOM 1999 O O . LEU B 1 92 ? 91.977 40.143 -25.762 1.00 24.45 79 LEU B O 1
ATOM 2004 N N . GLU B 1 93 ? 93.776 38.910 -25.185 1.00 24.49 80 GLU B N 1
ATOM 2005 C CA . GLU B 1 93 ? 93.000 37.735 -24.800 1.00 24.60 80 GLU B CA 1
ATOM 2006 C C . GLU B 1 93 ? 92.084 38.013 -23.605 1.00 24.64 80 GLU B C 1
ATOM 2007 O O . GLU B 1 93 ? 90.900 37.713 -23.636 1.00 24.76 80 GLU B O 1
ATOM 2013 N N . GLU B 1 94 ? 92.644 38.598 -22.560 1.00 25.17 81 GLU B N 1
ATOM 2014 C CA . GLU B 1 94 ? 91.896 38.940 -21.355 1.00 25.60 81 GLU B CA 1
ATOM 2015 C C . GLU B 1 94 ? 90.783 39.945 -21.649 1.00 25.79 81 GLU B C 1
ATOM 2016 O O . GLU B 1 94 ? 89.680 39.830 -21.105 1.00 25.75 81 GLU B O 1
ATOM 2022 N N . PHE B 1 95 ? 91.087 40.924 -22.510 1.00 25.98 82 PHE B N 1
ATOM 2023 C CA . PHE B 1 95 ? 90.131 41.944 -22.906 1.00 25.78 82 PHE B CA 1
ATOM 2024 C C . PHE B 1 95 ? 88.978 41.323 -23.677 1.00 26.26 82 PHE B C 1
ATOM 2025 O O . PHE B 1 95 ? 87.824 41.716 -23.507 1.00 26.38 82 PHE B O 1
ATOM 2033 N N . LEU B 1 96 ? 89.290 40.369 -24.544 1.00 26.76 83 LEU B N 1
ATOM 2034 C CA . LEU B 1 96 ? 88.253 39.680 -25.287 1.00 27.65 83 LEU B CA 1
ATOM 2035 C C . LEU B 1 96 ? 87.378 38.849 -24.364 1.00 28.83 83 LEU B C 1
ATOM 2036 O O . LEU B 1 96 ? 86.157 38.763 -24.572 1.00 28.80 83 LEU B O 1
ATOM 2041 N N . ARG B 1 97 ? 87.991 38.243 -23.344 1.00 29.79 84 ARG B N 1
ATOM 2042 C CA . ARG B 1 97 ? 87.213 37.463 -22.385 1.00 31.31 84 ARG B CA 1
ATOM 2043 C C . ARG B 1 97 ? 86.371 38.366 -21.508 1.00 31.37 84 ARG B C 1
ATOM 2044 O O . ARG B 1 97 ? 85.344 37.928 -20.998 1.00 31.80 84 ARG B O 1
ATOM 2052 N N . ALA B 1 98 ? 86.820 39.612 -21.332 1.00 31.49 85 ALA B N 1
ATOM 2053 C CA . ALA B 1 98 ? 86.126 40.585 -20.495 1.00 31.71 85 ALA B CA 1
ATOM 2054 C C . ALA B 1 98 ? 84.820 41.024 -21.152 1.00 32.32 85 ALA B C 1
ATOM 2055 O O . ALA B 1 98 ? 83.801 41.182 -20.479 1.00 32.38 85 ALA B O 1
ATOM 2057 N N . LEU B 1 99 ? 84.860 41.190 -22.473 1.00 32.85 86 LEU B N 1
ATOM 2058 C CA . LEU B 1 99 ? 83.732 41.699 -23.243 1.00 33.36 86 LEU B CA 1
ATOM 2059 C C . LEU B 1 99 ? 82.835 40.612 -23.851 1.00 33.94 86 LEU B C 1
ATOM 2060 O O . LEU B 1 99 ? 81.833 40.931 -24.513 1.00 34.07 86 LEU B O 1
ATOM 2065 N N . ARG B 1 100 ? 83.186 39.340 -23.656 1.00 34.37 87 ARG B N 1
ATOM 2066 C CA . ARG B 1 100 ? 82.314 38.256 -24.113 1.00 34.76 87 ARG B CA 1
ATOM 2067 C C . ARG B 1 100 ? 80.960 38.406 -23.427 1.00 34.95 87 ARG B C 1
ATOM 2068 O O . ARG B 1 100 ? 80.904 38.483 -22.196 1.00 35.59 87 ARG B O 1
ATOM 2076 N N . PRO B 1 101 ? 79.868 38.487 -24.207 1.00 34.81 88 PRO B N 1
ATOM 2077 C CA . PRO B 1 101 ? 78.547 38.470 -23.561 1.00 34.55 88 PRO B CA 1
ATOM 2078 C C . PRO B 1 101 ? 78.428 37.279 -22.619 1.00 34.04 88 PRO B C 1
ATOM 2079 O O . PRO B 1 101 ? 78.615 36.139 -23.043 1.00 34.02 88 PRO B O 1
ATOM 2083 N N . PRO B 1 102 ? 78.164 37.541 -21.332 1.00 33.79 89 PRO B N 1
ATOM 2084 C CA . PRO B 1 102 ? 78.047 36.463 -20.336 1.00 33.36 89 PRO B CA 1
ATOM 2085 C C . PRO B 1 102 ? 76.994 35.443 -20.779 1.00 32.47 89 PRO B C 1
ATOM 2086 O O . PRO B 1 102 ? 76.033 35.829 -21.448 1.00 32.25 89 PRO B O 1
ATOM 2090 N N . MET B 1 103 ? 77.147 34.169 -20.422 1.00 31.50 90 MET B N 1
ATOM 2091 C CA . MET B 1 103 ? 76.109 33.195 -20.807 1.00 30.53 90 MET B CA 1
ATOM 2092 C C . MET B 1 103 ? 74.833 33.320 -19.963 1.00 29.85 90 MET B C 1
ATOM 2093 O O . MET B 1 103 ? 74.883 33.747 -18.805 1.00 29.62 90 MET B O 1
ATOM 2098 N N . SER B 1 104 ? 73.697 32.983 -20.566 1.00 28.86 91 SER B N 1
ATOM 2099 C CA . SER B 1 104 ? 72.414 33.013 -19.877 1.00 28.26 91 SER B CA 1
ATOM 2100 C C . SER B 1 104 ? 72.502 32.203 -18.594 1.00 27.83 91 SER B C 1
ATOM 2101 O O . SER B 1 104 ? 73.338 31.302 -18.479 1.00 28.22 91 SER B O 1
ATOM 2104 N N . GLN B 1 105 ? 71.638 32.503 -17.632 1.00 26.96 92 GLN B N 1
ATOM 2105 C CA . GLN B 1 105 ? 71.677 31.796 -16.357 1.00 26.52 92 GLN B CA 1
ATOM 2106 C C . GLN B 1 105 ? 71.381 30.282 -16.451 1.00 25.64 92 GLN B C 1
ATOM 2107 O O . GLN B 1 105 ? 71.988 29.489 -15.729 1.00 25.62 92 GLN B O 1
ATOM 2113 N N . ALA B 1 106 ? 70.479 29.880 -17.338 1.00 24.48 93 ALA B N 1
ATOM 2114 C CA . ALA B 1 106 ? 70.104 28.474 -17.440 1.00 24.16 93 ALA B CA 1
ATOM 2115 C C . ALA B 1 106 ? 71.283 27.627 -17.882 1.00 24.01 93 ALA B C 1
ATOM 2116 O O . ALA B 1 106 ? 71.494 26.510 -17.378 1.00 24.20 93 ALA B O 1
ATOM 2118 N N . ARG B 1 107 ? 72.052 28.176 -18.816 1.00 23.98 94 ARG B N 1
ATOM 2119 C CA . ARG B 1 107 ? 73.242 27.531 -19.331 1.00 23.78 94 ARG B CA 1
ATOM 2120 C C . ARG B 1 107 ? 74.287 27.507 -18.248 1.00 23.67 94 ARG B C 1
ATOM 2121 O O . ARG B 1 107 ? 75.077 26.566 -18.137 1.00 23.63 94 ARG B O 1
ATOM 2129 N N . GLU B 1 108 ? 74.283 28.557 -17.445 1.00 23.65 95 GLU B N 1
ATOM 2130 C CA . GLU B 1 108 ? 75.262 28.696 -16.393 1.00 24.43 95 GLU B CA 1
ATOM 2131 C C . GLU B 1 108 ? 74.927 27.700 -15.273 1.00 23.77 95 GLU B C 1
ATOM 2132 O O . GLU B 1 108 ? 75.814 27.052 -14.710 1.00 24.08 95 GLU B O 1
ATOM 2138 N N . ALA B 1 109 ? 73.635 27.563 -14.986 1.00 23.03 96 ALA B N 1
ATOM 2139 C CA . ALA B 1 109 ? 73.159 26.667 -13.949 1.00 21.91 96 ALA B CA 1
ATOM 2140 C C . ALA B 1 109 ? 73.508 25.206 -14.239 1.00 21.47 96 ALA B C 1
ATOM 2141 O O . ALA B 1 109 ? 73.961 24.524 -13.328 1.00 22.08 96 ALA B O 1
ATOM 2143 N N . VAL B 1 110 ? 73.295 24.712 -15.472 1.00 20.12 97 VAL B N 1
ATOM 2144 C CA . VAL B 1 110 ? 73.623 23.310 -15.762 1.00 18.65 97 VAL B CA 1
ATOM 2145 C C . VAL B 1 110 ? 75.093 23.068 -15.565 1.00 18.01 97 VAL B C 1
ATOM 2146 O O . VAL B 1 110 ? 75.451 22.053 -14.999 1.00 17.56 97 VAL B O 1
ATOM 2150 N N . ILE B 1 111 ? 75.938 23.987 -16.046 1.00 17.80 98 ILE B N 1
ATOM 2151 C CA . ILE B 1 111 ? 77.401 23.918 -15.815 1.00 17.80 98 ILE B CA 1
ATOM 2152 C C . ILE B 1 111 ? 77.677 23.830 -14.315 1.00 17.51 98 ILE B C 1
ATOM 2153 O O . ILE B 1 111 ? 78.336 22.895 -13.852 1.00 17.71 98 ILE B O 1
ATOM 2158 N N . ALA B 1 112 ? 77.147 24.797 -13.565 1.00 17.12 99 ALA B N 1
ATOM 2159 C CA . ALA B 1 112 ? 77.245 24.809 -12.114 1.00 16.79 99 ALA B CA 1
ATOM 2160 C C . ALA B 1 112 ? 76.882 23.437 -11.584 1.00 16.75 99 ALA B C 1
ATOM 2161 O O . ALA B 1 112 ? 77.603 22.844 -10.807 1.00 16.56 99 ALA B O 1
ATOM 2163 N N . ALA B 1 113 ? 75.749 22.935 -12.040 1.00 17.13 100 ALA B N 1
ATOM 2164 C CA . ALA B 1 113 ? 75.245 21.657 -11.601 1.00 17.49 100 ALA B CA 1
ATOM 2165 C C . ALA B 1 113 ? 76.266 20.557 -11.914 1.00 17.69 100 ALA B C 1
ATOM 2166 O O . ALA B 1 113 ? 76.569 19.721 -11.054 1.00 18.33 100 ALA B O 1
ATOM 2168 N N . ALA B 1 114 ? 76.821 20.570 -13.118 1.00 17.40 101 ALA B N 1
ATOM 2169 C CA . ALA B 1 114 ? 77.710 19.503 -13.522 1.00 17.57 101 ALA B CA 1
ATOM 2170 C C . ALA B 1 114 ? 79.042 19.628 -12.798 1.00 18.11 101 ALA B C 1
ATOM 2171 O O . ALA B 1 114 ? 79.771 18.644 -12.661 1.00 18.36 101 ALA B O 1
ATOM 2173 N N . PHE B 1 115 ? 79.359 20.840 -12.338 1.00 18.58 102 PHE B N 1
ATOM 2174 C CA . PHE B 1 115 ? 80.611 21.091 -11.617 1.00 18.77 102 PHE B CA 1
ATOM 2175 C C . PHE B 1 115 ? 80.532 20.437 -10.231 1.00 19.18 102 PHE B C 1
ATOM 2176 O O . PHE B 1 115 ? 81.484 19.778 -9.779 1.00 19.47 102 PHE B O 1
ATOM 2184 N N . ALA B 1 116 ? 79.386 20.624 -9.577 1.00 19.04 103 ALA B N 1
ATOM 2185 C CA . ALA B 1 116 ? 79.115 20.024 -8.297 1.00 19.29 103 ALA B CA 1
ATOM 2186 C C . ALA B 1 116 ? 79.303 18.526 -8.409 1.00 20.04 103 ALA B C 1
ATOM 2187 O O . ALA B 1 116 ? 79.937 17.931 -7.549 1.00 20.19 103 ALA B O 1
ATOM 2189 N N . LYS B 1 117 ? 78.757 17.910 -9.460 1.00 20.94 104 LYS B N 1
ATOM 2190 C CA . LYS B 1 117 ? 78.908 16.465 -9.617 1.00 21.48 104 LYS B CA 1
ATOM 2191 C C . LYS B 1 117 ? 80.374 16.139 -9.657 1.00 21.59 104 LYS B C 1
ATOM 2192 O O . LYS B 1 117 ? 80.850 15.303 -8.898 1.00 21.92 104 LYS B O 1
ATOM 2198 N N . LEU B 1 118 ? 81.090 16.841 -10.521 1.00 21.73 105 LEU B N 1
ATOM 2199 C CA . LEU B 1 118 ? 82.453 16.493 -10.824 1.00 22.28 105 LEU B CA 1
ATOM 2200 C C . LEU B 1 118 ? 83.294 16.681 -9.564 1.00 22.34 105 LEU B C 1
ATOM 2201 O O . LEU B 1 118 ? 84.171 15.876 -9.278 1.00 22.33 105 LEU B O 1
ATOM 2206 N N . ASP B 1 119 ? 82.985 17.721 -8.795 1.00 22.20 106 ASP B N 1
ATOM 2207 C CA . ASP B 1 119 ? 83.717 18.019 -7.571 1.00 22.44 106 ASP B CA 1
ATOM 2208 C C . ASP B 1 119 ? 83.228 17.189 -6.359 1.00 21.89 106 ASP B C 1
ATOM 2209 O O . ASP B 1 119 ? 82.784 17.752 -5.364 1.00 21.17 106 ASP B O 1
ATOM 2214 N N . ARG B 1 120 ? 83.322 15.860 -6.434 1.00 21.79 107 ARG B N 1
ATOM 2215 C CA . ARG B 1 120 ? 83.047 14.991 -5.262 1.00 22.04 107 ARG B CA 1
ATOM 2216 C C . ARG B 1 120 ? 83.319 15.625 -3.873 1.00 21.70 107 ARG B C 1
ATOM 2217 O O . ARG B 1 120 ? 82.404 15.758 -3.051 1.00 21.76 107 ARG B O 1
ATOM 2225 N N . SER B 1 121 ? 84.574 16.006 -3.632 1.00 21.36 108 SER B N 1
ATOM 2226 C CA . SER B 1 121 ? 85.014 16.618 -2.362 1.00 21.16 108 SER B CA 1
ATOM 2227 C C . SER B 1 121 ? 84.293 17.930 -2.013 1.00 20.85 108 SER B C 1
ATOM 2228 O O . SER B 1 121 ? 84.181 18.293 -0.840 1.00 20.14 108 SER B O 1
ATOM 2231 N N . GLY B 1 122 ? 83.816 18.629 -3.040 1.00 20.80 109 GLY B N 1
ATOM 2232 C CA . GLY B 1 122 ? 83.001 19.816 -2.852 1.00 20.66 109 GLY B CA 1
ATOM 2233 C C . GLY B 1 122 ? 83.690 20.978 -2.168 1.00 20.73 109 GLY B C 1
ATOM 2234 O O . GLY B 1 122 ? 83.037 21.779 -1.501 1.00 21.00 109 GLY B O 1
ATOM 2235 N N . ASP B 1 123 ? 85.001 21.084 -2.329 1.00 20.44 110 ASP B N 1
ATOM 2236 C CA . ASP B 1 123 ? 85.737 22.187 -1.733 1.00 20.33 110 ASP B CA 1
ATOM 2237 C C . ASP B 1 123 ? 85.704 23.426 -2.631 1.00 20.22 110 ASP B C 1
ATOM 2238 O O . ASP B 1 123 ? 86.040 24.524 -2.183 1.00 20.43 110 ASP B O 1
ATOM 2243 N N . GLY B 1 124 ? 85.320 23.250 -3.894 1.00 19.80 111 GLY B N 1
ATOM 2244 C CA . GLY B 1 124 ? 85.286 24.379 -4.836 1.00 20.08 111 GLY B CA 1
ATOM 2245 C C . GLY B 1 124 ? 86.136 24.207 -6.099 1.00 20.08 111 GLY B C 1
ATOM 2246 O O . GLY B 1 124 ? 85.983 24.954 -7.069 1.00 20.21 111 GLY B O 1
ATOM 2247 N N . VAL B 1 125 ? 87.043 23.234 -6.088 1.00 19.67 112 VAL B N 1
ATOM 2248 C CA . VAL B 1 125 ? 87.870 22.953 -7.244 1.00 19.03 112 VAL B CA 1
ATOM 2249 C C . VAL B 1 125 ? 87.871 21.453 -7.509 1.00 19.79 112 VAL B C 1
ATOM 2250 O O . VAL B 1 125 ? 87.622 20.643 -6.598 1.00 19.63 112 VAL B O 1
ATOM 2254 N N . VAL B 1 126 ? 88.145 21.091 -8.756 1.00 20.59 113 VAL B N 1
ATOM 2255 C CA . VAL B 1 126 ? 88.208 19.691 -9.165 1.00 21.91 113 VAL B CA 1
ATOM 2256 C C . VAL B 1 126 ? 89.681 19.292 -9.269 1.00 23.61 113 VAL B C 1
ATOM 2257 O O . VAL B 1 126 ? 90.494 19.976 -9.941 1.00 23.78 113 VAL B O 1
ATOM 2261 N N . THR B 1 127 ? 90.031 18.189 -8.614 1.00 24.57 114 THR B N 1
ATOM 2262 C CA . THR B 1 127 ? 91.410 17.706 -8.652 1.00 25.78 114 THR B CA 1
ATOM 2263 C C . THR B 1 127 ? 91.464 16.217 -9.044 1.00 26.89 114 THR B C 1
ATOM 2264 O O . THR B 1 127 ? 90.431 15.554 -9.133 1.00 27.00 114 THR B O 1
ATOM 2268 N N . VAL B 1 128 ? 92.678 15.700 -9.247 1.00 27.78 115 VAL B N 1
ATOM 2269 C CA . VAL B 1 128 ? 92.906 14.292 -9.549 1.00 28.42 115 VAL B CA 1
ATOM 2270 C C . VAL B 1 128 ? 92.193 13.401 -8.529 1.00 29.22 115 VAL B C 1
ATOM 2271 O O . VAL B 1 128 ? 91.627 12.368 -8.889 1.00 29.51 115 VAL B O 1
ATOM 2275 N N . ASP B 1 129 ? 92.186 13.831 -7.269 1.00 30.14 116 ASP B N 1
ATOM 2276 C CA . ASP B 1 129 ? 91.504 13.112 -6.188 1.00 30.76 116 ASP B CA 1
ATOM 2277 C C . ASP B 1 129 ? 89.989 13.031 -6.328 1.00 31.14 116 ASP B C 1
ATOM 2278 O O . ASP B 1 129 ? 89.378 12.051 -5.904 1.00 31.30 116 ASP B O 1
ATOM 2283 N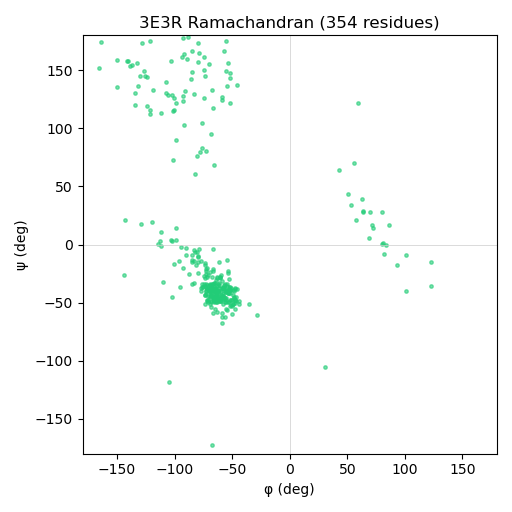 N . ASP B 1 130 ? 89.376 14.063 -6.905 1.00 31.73 117 ASP B N 1
ATOM 2284 C CA . ASP B 1 130 ? 87.927 14.066 -7.089 1.00 32.02 117 ASP B CA 1
ATOM 2285 C C . ASP B 1 130 ? 87.546 13.000 -8.108 1.00 32.61 117 ASP B C 1
ATOM 2286 O O . ASP B 1 130 ? 86.449 12.441 -8.053 1.00 33.02 117 ASP B O 1
ATOM 2291 N N . LEU B 1 131 ? 88.472 12.713 -9.022 1.00 32.97 118 LEU B N 1
ATOM 2292 C CA . LEU B 1 131 ? 88.232 11.802 -10.132 1.00 33.62 118 LEU B CA 1
ATOM 2293 C C . LEU B 1 131 ? 88.471 10.351 -9.742 1.00 34.33 118 LEU B C 1
ATOM 2294 O O . LEU B 1 131 ? 88.163 9.443 -10.513 1.00 34.32 118 LEU B O 1
ATOM 2299 N N . ARG B 1 132 ? 89.030 10.136 -8.555 1.00 35.12 119 ARG B N 1
ATOM 2300 C CA . ARG B 1 132 ? 89.252 8.787 -8.047 1.00 36.18 119 ARG B CA 1
ATOM 2301 C C . ARG B 1 132 ? 87.932 8.081 -7.751 1.00 36.91 119 ARG B C 1
ATOM 2302 O O . ARG B 1 132 ? 87.035 8.662 -7.136 1.00 36.97 119 ARG B O 1
ATOM 2310 N N . GLY B 1 133 ? 87.821 6.836 -8.216 1.00 37.79 120 GLY B N 1
ATOM 2311 C CA . GLY B 1 133 ? 86.619 6.025 -8.028 1.00 38.98 120 GLY B CA 1
ATOM 2312 C C . GLY B 1 133 ? 85.496 6.306 -9.014 1.00 39.97 120 GLY B C 1
ATOM 2313 O O . GLY B 1 133 ? 84.495 5.589 -9.039 1.00 40.21 120 GLY B O 1
ATOM 2314 N N . VAL B 1 134 ? 85.648 7.348 -9.824 1.00 40.88 121 VAL B N 1
ATOM 2315 C CA . VAL B 1 134 ? 84.602 7.733 -10.776 1.00 42.16 121 VAL B CA 1
ATOM 2316 C C . VAL B 1 134 ? 85.058 7.447 -12.202 1.00 42.92 121 VAL B C 1
ATOM 2317 O O . VAL B 1 134 ? 84.253 7.118 -13.080 1.00 42.75 121 VAL B O 1
ATOM 2321 N N . TYR B 1 135 ? 86.361 7.576 -12.411 1.00 44.20 122 TYR B N 1
ATOM 2322 C CA . TYR B 1 135 ? 86.977 7.317 -13.701 1.00 45.55 122 TYR B CA 1
ATOM 2323 C C . TYR B 1 135 ? 88.270 6.524 -13.511 1.00 45.85 122 TYR B C 1
ATOM 2324 O O . TYR B 1 135 ? 88.875 6.572 -12.442 1.00 45.86 122 TYR B O 1
ATOM 2333 N N . SER B 1 136 ? 88.662 5.772 -14.541 1.00 46.37 123 SER B N 1
ATOM 2334 C CA . SER B 1 136 ? 89.952 5.068 -14.579 1.00 46.59 123 SER B CA 1
ATOM 2335 C C . SER B 1 136 ? 90.276 4.632 -16.010 1.00 46.66 123 SER B C 1
ATOM 2336 O O . SER B 1 136 ? 90.784 3.533 -16.247 1.00 47.04 123 SER B O 1
ATOM 2339 N N . GLY B 1 146 ? 102.821 -1.193 -18.330 1.00 67.36 133 GLY B N 1
ATOM 2340 C CA . GLY B 1 146 ? 103.971 -0.672 -17.563 1.00 67.54 133 GLY B CA 1
ATOM 2341 C C . GLY B 1 146 ? 104.177 0.839 -17.623 1.00 67.55 133 GLY B C 1
ATOM 2342 O O . GLY B 1 146 ? 104.510 1.471 -16.607 1.00 67.49 133 GLY B O 1
ATOM 2343 N N . GLU B 1 147 ? 103.957 1.435 -18.779 1.00 20.00 134 GLU B N 1
ATOM 2344 C CA . GLU B 1 147 ? 104.069 2.862 -18.824 1.00 20.00 134 GLU B CA 1
ATOM 2345 C C . GLU B 1 147 ? 102.696 3.501 -18.840 1.00 20.00 134 GLU B C 1
ATOM 2346 O O . GLU B 1 147 ? 101.698 2.871 -19.199 1.00 67.74 134 GLU B O 1
ATOM 2352 N N . TRP B 1 148 ? 102.673 4.766 -18.426 1.00 67.50 135 TRP B N 1
ATOM 2353 C CA . TRP B 1 148 ? 101.457 5.460 -17.935 1.00 67.06 135 TRP B CA 1
ATOM 2354 C C . TRP B 1 148 ? 100.860 4.730 -16.718 1.00 66.21 135 TRP B C 1
ATOM 2355 O O . TRP B 1 148 ? 100.511 3.547 -16.801 1.00 66.11 135 TRP B O 1
ATOM 2366 N N . THR B 1 149 ? 100.748 5.436 -15.592 1.00 65.16 136 THR B N 1
ATOM 2367 C CA . THR B 1 149 ? 100.284 4.828 -14.340 1.00 64.06 136 THR B CA 1
ATOM 2368 C C . THR B 1 149 ? 99.007 5.479 -13.832 1.00 63.23 136 THR B C 1
ATOM 2369 O O . THR B 1 149 ? 98.912 6.698 -13.782 1.00 63.09 136 THR B O 1
ATOM 2373 N N . GLU B 1 150 ? 98.032 4.662 -13.447 1.00 62.19 137 GLU B N 1
ATOM 2374 C CA . GLU B 1 150 ? 96.934 5.117 -12.589 1.00 61.37 137 GLU B CA 1
ATOM 2375 C C . GLU B 1 150 ? 96.560 6.599 -12.779 1.00 60.21 137 GLU B C 1
ATOM 2376 O O . GLU B 1 150 ? 95.957 6.971 -13.787 1.00 60.33 137 GLU B O 1
ATOM 2382 N N . ASP B 1 151 ? 96.958 7.437 -11.818 1.00 58.72 138 ASP B N 1
ATOM 2383 C CA . ASP B 1 151 ? 96.527 8.835 -11.752 1.00 57.21 138 ASP B CA 1
ATOM 2384 C C . ASP B 1 151 ? 97.224 9.771 -12.737 1.00 56.24 138 ASP B C 1
ATOM 2385 O O . ASP B 1 151 ? 96.781 10.900 -12.949 1.00 56.38 138 ASP B O 1
ATOM 2390 N N . GLU B 1 152 ? 98.314 9.297 -13.324 1.00 54.72 139 GLU B N 1
ATOM 2391 C CA . GLU B 1 152 ? 98.920 9.934 -14.481 1.00 53.46 139 GLU B CA 1
ATOM 2392 C C . GLU B 1 152 ? 97.858 9.988 -15.587 1.00 52.11 139 GLU B C 1
ATOM 2393 O O . GLU B 1 152 ? 97.664 11.029 -16.222 1.00 52.00 139 GLU B O 1
ATOM 2399 N N . VAL B 1 153 ? 97.139 8.884 -15.784 1.00 50.51 140 VAL B N 1
ATOM 2400 C CA . VAL B 1 153 ? 95.999 8.884 -16.698 1.00 49.03 140 VAL B CA 1
ATOM 2401 C C . VAL B 1 153 ? 94.909 9.813 -16.174 1.00 48.00 140 VAL B C 1
ATOM 2402 O O . VAL B 1 153 ? 94.396 10.645 -16.926 1.00 48.06 140 VAL B O 1
ATOM 2406 N N . LEU B 1 154 ? 94.569 9.679 -14.890 1.00 46.49 141 LEU B N 1
ATOM 2407 C CA . LEU B 1 154 ? 93.607 10.586 -14.245 1.00 44.93 141 LEU B CA 1
ATOM 2408 C C . LEU B 1 154 ? 93.984 12.054 -14.421 1.00 43.93 141 LEU B C 1
ATOM 2409 O O . LEU B 1 154 ? 93.112 12.882 -14.683 1.00 43.60 141 LEU B O 1
ATOM 2414 N N . ARG B 1 155 ? 95.278 12.361 -14.286 1.00 42.67 142 ARG B N 1
ATOM 2415 C CA . ARG B 1 155 ? 95.791 13.703 -14.524 1.00 41.61 142 ARG B CA 1
ATOM 2416 C C . ARG B 1 155 ? 95.512 14.160 -15.961 1.00 41.25 142 ARG B C 1
ATOM 2417 O O . ARG B 1 155 ? 95.042 15.292 -16.167 1.00 41.16 142 ARG B O 1
ATOM 2425 N N . ARG B 1 156 ? 95.769 13.313 -16.938 1.00 20.00 143 ARG B N 1
ATOM 2426 C CA . ARG B 1 156 ? 95.454 13.652 -18.305 1.00 20.00 143 ARG B CA 1
ATOM 2427 C C . ARG B 1 156 ? 93.980 13.958 -18.548 1.00 20.00 143 ARG B C 1
ATOM 2428 O O . ARG B 1 156 ? 93.644 14.731 -19.405 1.00 39.08 143 ARG B O 1
ATOM 2436 N N . PHE B 1 157 ? 93.099 13.332 -17.805 1.00 38.09 144 PHE B N 1
ATOM 2437 C CA . PHE B 1 157 ? 91.692 13.676 -17.870 1.00 37.73 144 PHE B CA 1
ATOM 2438 C C . PHE B 1 157 ? 91.436 15.087 -17.296 1.00 37.05 144 PHE B C 1
ATOM 2439 O O . PHE B 1 157 ? 90.851 15.934 -17.972 1.00 36.92 144 PHE B O 1
ATOM 2447 N N . LEU B 1 158 ? 91.895 15.334 -16.068 1.00 35.98 145 LEU B N 1
ATOM 2448 C CA . LEU B 1 158 ? 91.781 16.640 -15.435 1.00 35.14 145 LEU B CA 1
ATOM 2449 C C . LEU B 1 158 ? 92.219 17.727 -16.402 1.00 35.15 145 LEU B C 1
ATOM 2450 O O . LEU B 1 158 ? 91.560 18.759 -16.515 1.00 34.84 145 LEU B O 1
ATOM 2455 N N . ASP B 1 159 ? 93.343 17.478 -17.080 1.00 35.40 146 ASP B N 1
ATOM 2456 C CA . ASP B 1 159 ? 93.946 18.405 -18.058 1.00 35.70 146 ASP B CA 1
ATOM 2457 C C . ASP B 1 159 ? 92.991 18.856 -19.167 1.00 35.15 146 ASP B C 1
ATOM 2458 O O . ASP B 1 159 ? 92.977 20.028 -19.546 1.00 35.14 146 ASP B O 1
ATOM 2463 N N . ASN B 1 160 ? 92.208 17.915 -19.679 1.00 34.32 147 ASN B N 1
ATOM 2464 C CA . ASN B 1 160 ? 91.258 18.203 -20.711 1.00 34.02 147 ASN B CA 1
ATOM 2465 C C . ASN B 1 160 ? 90.407 19.438 -20.405 1.00 33.76 147 ASN B C 1
ATOM 2466 O O . ASN B 1 160 ? 90.255 20.301 -21.256 1.00 34.01 147 ASN B O 1
ATOM 2471 N N . PHE B 1 161 ? 89.869 19.522 -19.192 1.00 33.36 148 PHE B N 1
ATOM 2472 C CA . PHE B 1 161 ? 89.041 20.661 -18.781 1.00 33.07 148 PHE B CA 1
ATOM 2473 C C . PHE B 1 161 ? 89.831 21.876 -18.303 1.00 33.07 148 PHE B C 1
ATOM 2474 O O . PHE B 1 161 ? 89.258 22.965 -18.155 1.00 32.75 148 PHE B O 1
ATOM 2482 N N . ASP B 1 162 ? 91.122 21.688 -18.028 1.00 33.17 149 ASP B N 1
ATOM 2483 C CA . ASP B 1 162 ? 91.915 22.751 -17.408 1.00 33.54 149 ASP B CA 1
ATOM 2484 C C . ASP B 1 162 ? 92.276 23.746 -18.486 1.00 34.52 149 ASP B C 1
ATOM 2485 O O . ASP B 1 162 ? 92.133 23.466 -19.678 1.00 34.32 149 ASP B O 1
ATOM 2490 N N . SER B 1 163 ? 92.718 24.917 -18.052 1.00 35.82 150 SER B N 1
ATOM 2491 C CA . SER B 1 163 ? 93.327 25.896 -18.930 1.00 37.42 150 SER B CA 1
ATOM 2492 C C . SER B 1 163 ? 94.515 25.339 -19.715 1.00 38.24 150 SER B C 1
ATOM 2493 O O . SER B 1 163 ? 94.943 24.194 -19.497 1.00 38.55 150 SER B O 1
ATOM 2496 N N . SER B 1 164 ? 95.055 26.164 -20.615 1.00 38.94 151 SER B N 1
ATOM 2497 C CA . SER B 1 164 ? 96.186 25.754 -21.436 1.00 39.40 151 SER B CA 1
ATOM 2498 C C . SER B 1 164 ? 97.400 25.416 -20.591 1.00 39.39 151 SER B C 1
ATOM 2499 O O . SER B 1 164 ? 98.141 24.520 -20.947 1.00 39.77 151 SER B O 1
ATOM 2502 N N . GLU B 1 165 ? 97.579 26.108 -19.465 1.00 39.63 152 GLU B N 1
ATOM 2503 C CA . GLU B 1 165 ? 98.696 25.825 -18.534 1.00 39.61 152 GLU B CA 1
ATOM 2504 C C . GLU B 1 165 ? 98.233 24.952 -17.368 1.00 38.97 152 GLU B C 1
ATOM 2505 O O . GLU B 1 165 ? 97.801 25.458 -16.322 1.00 39.22 152 GLU B O 1
ATOM 2511 N N . LYS B 1 166 ? 98.323 23.638 -17.550 1.00 37.88 153 LYS B N 1
ATOM 2512 C CA . LYS B 1 166 ? 97.822 22.698 -16.548 1.00 36.79 153 LYS B CA 1
ATOM 2513 C C . LYS B 1 166 ? 98.512 22.893 -15.196 1.00 36.02 153 LYS B C 1
ATOM 2514 O O . LYS B 1 166 ? 99.728 22.910 -15.127 1.00 36.16 153 LYS B O 1
ATOM 2520 N N . ASP B 1 167 ? 97.727 23.058 -14.131 1.00 35.34 154 ASP B N 1
ATOM 2521 C CA . ASP B 1 167 ? 98.260 23.156 -12.760 1.00 34.24 154 ASP B CA 1
ATOM 2522 C C . ASP B 1 167 ? 97.574 22.201 -11.771 1.00 33.67 154 ASP B C 1
ATOM 2523 O O . ASP B 1 167 ? 97.660 22.388 -10.556 1.00 33.82 154 ASP B O 1
ATOM 2528 N N . GLY B 1 168 ? 96.891 21.185 -12.299 1.00 32.95 155 GLY B N 1
ATOM 2529 C CA . GLY B 1 168 ? 96.237 20.170 -11.464 1.00 32.09 155 GLY B CA 1
ATOM 2530 C C . GLY B 1 168 ? 95.025 20.623 -10.660 1.00 31.11 155 GLY B C 1
ATOM 2531 O O . GLY B 1 168 ? 94.715 20.067 -9.621 1.00 31.23 155 GLY B O 1
ATOM 2532 N N . GLN B 1 169 ? 94.331 21.628 -11.161 1.00 30.65 156 GLN B N 1
ATOM 2533 C CA . GLN B 1 169 ? 93.177 22.191 -10.501 1.00 30.00 156 GLN B CA 1
ATOM 2534 C C . GLN B 1 169 ? 92.264 22.714 -11.592 1.00 29.91 156 GLN B C 1
ATOM 2535 O O . GLN B 1 169 ? 92.723 23.337 -12.560 1.00 30.20 156 GLN B O 1
ATOM 2541 N N . VAL B 1 170 ? 90.974 22.430 -11.464 1.00 29.55 157 VAL B N 1
ATOM 2542 C CA . VAL B 1 170 ? 89.992 22.980 -12.388 1.00 28.63 157 VAL B CA 1
ATOM 2543 C C . VAL B 1 170 ? 88.966 23.796 -11.628 1.00 28.01 157 VAL B C 1
ATOM 2544 O O . VAL B 1 170 ? 88.195 23.263 -10.847 1.00 27.78 157 VAL B O 1
ATOM 2548 N N . THR B 1 171 ? 88.985 25.099 -11.858 1.00 27.43 158 THR B N 1
ATOM 2549 C CA . THR B 1 171 ? 88.007 25.975 -11.254 1.00 27.40 158 THR B CA 1
ATOM 2550 C C . THR B 1 171 ? 86.677 25.922 -12.016 1.00 27.55 158 THR B C 1
ATOM 2551 O O . THR B 1 171 ? 86.557 25.291 -13.085 1.00 27.48 158 THR B O 1
ATOM 2555 N N . LEU B 1 172 ? 85.680 26.600 -11.448 1.00 27.59 159 LEU B N 1
ATOM 2556 C CA . LEU B 1 172 ? 84.352 26.706 -12.038 1.00 26.96 159 LEU B CA 1
ATOM 2557 C C . LEU B 1 172 ? 84.487 27.580 -13.278 1.00 27.02 159 LEU B C 1
ATOM 2558 O O . LEU B 1 172 ? 83.973 27.239 -14.335 1.00 27.18 159 LEU B O 1
ATOM 2563 N N . ALA B 1 173 ? 85.226 28.682 -13.154 1.00 26.91 160 ALA B N 1
ATOM 2564 C CA . ALA B 1 173 ? 85.492 29.559 -14.296 1.00 26.62 160 ALA B CA 1
ATOM 2565 C C . ALA B 1 173 ? 86.177 28.791 -15.427 1.00 26.48 160 ALA B C 1
ATOM 2566 O O . ALA B 1 173 ? 85.876 29.012 -16.608 1.00 26.73 160 ALA B O 1
ATOM 2568 N N . GLU B 1 174 ? 87.066 27.867 -15.073 1.00 26.07 161 GLU B N 1
ATOM 2569 C CA . GLU B 1 174 ? 87.794 27.128 -16.086 1.00 25.76 161 GLU B CA 1
ATOM 2570 C C . GLU B 1 174 ? 86.880 26.147 -16.770 1.00 25.93 161 GLU B C 1
ATOM 2571 O O . GLU B 1 174 ? 86.823 26.094 -17.995 1.00 25.91 161 GLU B O 1
ATOM 2577 N N . PHE B 1 175 ? 86.144 25.384 -15.968 1.00 26.47 162 PHE B N 1
ATOM 2578 C CA . PHE B 1 175 ? 85.111 24.479 -16.470 1.00 26.59 162 PHE B CA 1
ATOM 2579 C C . PHE B 1 175 ? 84.152 25.222 -17.395 1.00 27.23 162 PHE B C 1
ATOM 2580 O O . PHE B 1 175 ? 83.776 24.714 -18.442 1.00 27.83 162 PHE B O 1
ATOM 2588 N N . GLN B 1 176 ? 83.789 26.440 -17.013 1.00 27.27 163 GLN B N 1
ATOM 2589 C CA . GLN B 1 176 ? 82.867 27.234 -17.776 1.00 27.90 163 GLN B CA 1
ATOM 2590 C C . GLN B 1 176 ? 83.417 27.582 -19.149 1.00 27.91 163 GLN B C 1
ATOM 2591 O O . GLN B 1 176 ? 82.659 27.617 -20.138 1.00 28.57 163 GLN B O 1
ATOM 2597 N N . ASP B 1 177 ? 84.726 27.849 -19.212 1.00 27.51 164 ASP B N 1
ATOM 2598 C CA . ASP B 1 177 ? 85.397 28.172 -20.484 1.00 26.71 164 ASP B CA 1
ATOM 2599 C C . ASP B 1 177 ? 85.358 26.957 -21.395 1.00 26.25 164 ASP B C 1
ATOM 2600 O O . ASP B 1 177 ? 85.164 27.078 -22.603 1.00 26.01 164 ASP B O 1
ATOM 2605 N N . TYR B 1 178 ? 85.551 25.785 -20.798 1.00 25.66 165 TYR B N 1
ATOM 2606 C CA . TYR B 1 178 ? 85.638 24.548 -21.552 1.00 25.40 165 TYR B CA 1
ATOM 2607 C C . TYR B 1 178 ? 84.432 24.365 -22.455 1.00 25.22 165 TYR B C 1
ATOM 2608 O O . TYR B 1 178 ? 84.505 23.636 -23.431 1.00 25.09 165 TYR B O 1
ATOM 2617 N N . TYR B 1 179 ? 83.327 25.025 -22.106 1.00 25.26 166 TYR B N 1
ATOM 2618 C CA . TYR B 1 179 ? 82.056 24.836 -22.787 1.00 25.51 166 TYR B CA 1
ATOM 2619 C C . TYR B 1 179 ? 81.611 26.093 -23.509 1.00 26.20 166 TYR B C 1
ATOM 2620 O O . TYR B 1 179 ? 80.541 26.126 -24.119 1.00 26.00 166 TYR B O 1
ATOM 2629 N N . SER B 1 180 ? 82.427 27.136 -23.414 1.00 27.13 167 SER B N 1
ATOM 2630 C CA . SER B 1 180 ? 82.126 28.410 -24.051 1.00 27.86 167 SER B CA 1
ATOM 2631 C C . SER B 1 180 ? 81.970 28.182 -25.536 1.00 27.79 167 SER B C 1
ATOM 2632 O O . SER B 1 180 ? 81.099 28.773 -26.154 1.00 28.09 167 SER B O 1
ATOM 2635 N N . GLY B 1 181 ? 82.797 27.292 -26.081 1.00 28.33 168 GLY B N 1
ATOM 2636 C CA . GLY B 1 181 ? 82.759 26.910 -27.494 1.00 28.73 168 GLY B CA 1
ATOM 2637 C C . GLY B 1 181 ? 81.435 26.335 -27.945 1.00 29.27 168 GLY B C 1
ATOM 2638 O O . GLY B 1 181 ? 80.720 26.962 -28.730 1.00 29.50 168 GLY B O 1
ATOM 2639 N N . VAL B 1 182 ? 81.092 25.149 -27.447 1.00 29.70 169 VAL B N 1
ATOM 2640 C CA . VAL B 1 182 ? 79.812 24.536 -27.814 1.00 30.07 169 VAL B CA 1
ATOM 2641 C C . VAL B 1 182 ? 78.610 25.405 -27.481 1.00 30.35 169 VAL B C 1
ATOM 2642 O O . VAL B 1 182 ? 77.657 25.441 -28.258 1.00 31.17 169 VAL B O 1
ATOM 2646 N N . SER B 1 183 ? 78.656 26.111 -26.355 1.00 30.21 170 SER B N 1
ATOM 2647 C CA . SER B 1 183 ? 77.542 26.979 -25.964 1.00 30.19 170 SER B CA 1
ATOM 2648 C C . SER B 1 183 ? 77.328 28.044 -27.034 1.00 30.10 170 SER B C 1
ATOM 2649 O O . SER B 1 183 ? 76.205 28.257 -27.494 1.00 29.91 170 SER B O 1
ATOM 2652 N N . ALA B 1 184 ? 78.416 28.691 -27.442 1.00 29.91 171 ALA B N 1
ATOM 2653 C CA . ALA B 1 184 ? 78.341 29.695 -28.484 1.00 29.97 171 ALA B CA 1
ATOM 2654 C C . ALA B 1 184 ? 77.738 29.096 -29.755 1.00 30.05 171 ALA B C 1
ATOM 2655 O O . ALA B 1 184 ? 76.964 29.763 -30.445 1.00 29.96 171 ALA B O 1
ATOM 2657 N N . SER B 1 185 ? 78.071 27.841 -30.045 1.00 30.11 172 SER B N 1
ATOM 2658 C CA . SER B 1 185 ? 77.591 27.207 -31.265 1.00 30.50 172 SER B CA 1
ATOM 2659 C C . SER B 1 185 ? 76.088 26.969 -31.147 1.00 30.64 172 SER B C 1
ATOM 2660 O O . SER B 1 185 ? 75.316 27.362 -32.027 1.00 31.22 172 SER B O 1
ATOM 2663 N N . MET B 1 186 ? 75.680 26.346 -30.043 1.00 30.46 173 MET B N 1
ATOM 2664 C CA . MET B 1 186 ? 74.267 26.044 -29.786 1.00 29.59 173 MET B CA 1
ATOM 2665 C C . MET B 1 186 ? 73.412 27.306 -29.583 1.00 30.34 173 MET B C 1
ATOM 2666 O O . MET B 1 186 ? 73.615 28.078 -28.641 1.00 30.34 173 MET B O 1
ATOM 2671 N N . ASN B 1 187 ? 72.444 27.492 -30.472 1.00 30.84 174 ASN B N 1
ATOM 2672 C CA . ASN B 1 187 ? 71.564 28.669 -30.434 1.00 31.47 174 ASN B CA 1
ATOM 2673 C C . ASN B 1 187 ? 70.540 28.811 -29.286 1.00 31.25 174 ASN B C 1
ATOM 2674 O O . ASN B 1 187 ? 70.112 29.933 -28.994 1.00 31.26 174 ASN B O 1
ATOM 2679 N N . THR B 1 188 ? 70.139 27.699 -28.655 1.00 31.01 175 THR B N 1
ATOM 2680 C CA . THR B 1 188 ? 69.134 27.741 -27.560 1.00 30.63 175 THR B CA 1
ATOM 2681 C C . THR B 1 188 ? 69.557 27.086 -26.221 1.00 30.16 175 THR B C 1
ATOM 2682 O O . THR B 1 188 ? 70.257 26.071 -26.194 1.00 29.76 175 THR B O 1
ATOM 2686 N N . ASP B 1 189 ? 69.109 27.679 -25.113 1.00 29.95 176 ASP B N 1
ATOM 2687 C CA . ASP B 1 189 ? 69.399 27.153 -23.776 1.00 29.29 176 ASP B CA 1
ATOM 2688 C C . ASP B 1 189 ? 69.037 25.683 -23.678 1.00 29.39 176 ASP B C 1
ATOM 2689 O O . ASP B 1 189 ? 69.742 24.928 -23.011 1.00 29.94 176 ASP B O 1
ATOM 2694 N N . GLU B 1 190 ? 67.956 25.264 -24.339 1.00 28.78 177 GLU B N 1
ATOM 2695 C CA . GLU B 1 190 ? 67.478 23.893 -24.168 1.00 28.57 177 GLU B CA 1
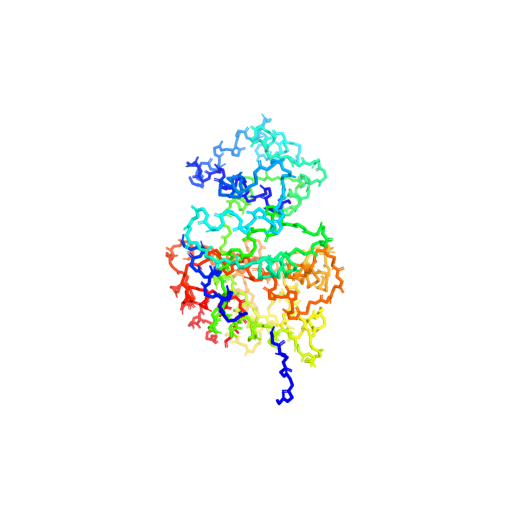ATOM 2696 C C . GLU B 1 190 ? 68.382 22.890 -24.848 1.00 28.20 177 GLU B C 1
ATOM 2697 O O . GLU B 1 190 ? 68.595 21.785 -24.341 1.00 27.97 177 GLU B O 1
ATOM 2703 N N . GLU B 1 191 ? 68.914 23.281 -25.995 1.00 27.73 178 GLU B N 1
ATOM 2704 C CA . GLU B 1 191 ? 69.925 22.471 -26.649 1.00 27.57 178 GLU B CA 1
ATOM 2705 C C . GLU B 1 191 ? 71.133 22.267 -25.727 1.00 26.30 178 GLU B C 1
ATOM 2706 O O . GLU B 1 191 ? 71.609 21.149 -25.580 1.00 26.52 178 GLU B O 1
ATOM 2712 N N . PHE B 1 192 ? 71.592 23.339 -25.090 1.00 25.06 179 PHE B N 1
ATOM 2713 C CA . PHE B 1 192 ? 72.710 23.270 -24.161 1.00 24.10 179 PHE B CA 1
ATOM 2714 C C . PHE B 1 192 ? 72.332 22.479 -22.940 1.00 23.96 179 PHE B C 1
ATOM 2715 O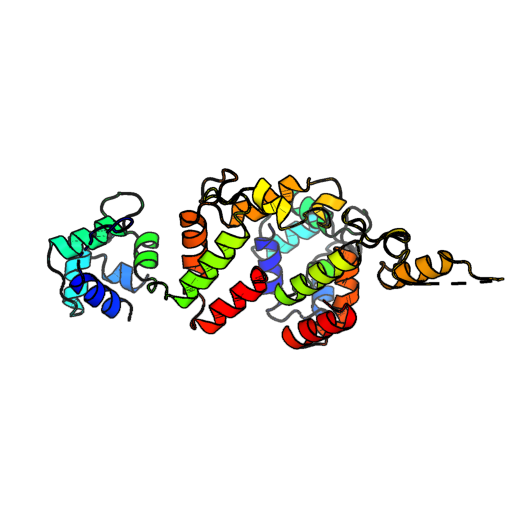 O . PHE B 1 192 ? 73.081 21.597 -22.523 1.00 24.17 179 PHE B O 1
ATOM 2723 N N . VAL B 1 193 ? 71.163 22.784 -22.378 1.00 23.99 180 VAL B N 1
ATOM 2724 C CA . VAL B 1 193 ? 70.699 22.135 -21.151 1.00 23.63 180 VAL B CA 1
ATOM 2725 C C . VAL B 1 193 ? 70.573 20.630 -21.367 1.00 23.78 180 VAL B C 1
ATOM 2726 O O . VAL B 1 193 ? 71.114 19.861 -20.576 1.00 24.25 180 VAL B O 1
ATOM 2730 N N . ALA B 1 194 ? 69.912 20.228 -22.456 1.00 23.79 181 ALA B N 1
ATOM 2731 C CA . ALA B 1 194 ? 69.735 18.807 -22.827 1.00 23.94 181 ALA B CA 1
ATOM 2732 C C . ALA B 1 194 ? 71.041 18.036 -23.002 1.00 24.26 181 ALA B C 1
ATOM 2733 O O . ALA B 1 194 ? 71.141 16.888 -22.574 1.00 24.44 181 ALA B O 1
ATOM 2735 N N . MET B 1 195 ? 72.027 18.669 -23.636 1.00 24.51 182 MET B N 1
ATOM 2736 C CA . MET B 1 195 ? 73.331 18.058 -23.885 1.00 24.55 182 MET B CA 1
ATOM 2737 C C . MET B 1 195 ? 74.042 17.792 -22.557 1.00 24.87 182 MET B C 1
ATOM 2738 O O . MET B 1 195 ? 74.420 16.643 -22.246 1.00 24.78 182 MET B O 1
ATOM 2743 N N . MET B 1 196 ? 74.190 18.862 -21.771 1.00 24.72 183 MET B N 1
ATOM 2744 C CA . MET B 1 196 ? 74.852 18.796 -20.469 1.00 24.51 183 MET B CA 1
ATOM 2745 C C . MET B 1 196 ? 74.185 17.740 -19.568 1.00 25.17 183 MET B C 1
ATOM 2746 O O . MET B 1 196 ? 74.863 16.885 -18.975 1.00 25.53 183 MET B O 1
ATOM 2751 N N . THR B 1 197 ? 72.859 17.776 -19.503 1.00 25.02 184 THR B N 1
ATOM 2752 C CA . THR B 1 197 ? 72.119 16.785 -18.751 1.00 25.22 184 THR B CA 1
ATOM 2753 C C . THR B 1 197 ? 72.544 15.361 -19.122 1.00 25.90 184 THR B C 1
ATOM 2754 O O . THR B 1 197 ? 72.840 14.561 -18.249 1.00 26.00 184 THR B O 1
ATOM 2758 N N . SER B 1 198 ? 72.627 15.045 -20.407 1.00 26.80 185 SER B N 1
ATOM 2759 C CA . SER B 1 198 ? 73.002 13.674 -20.790 1.00 27.73 185 SER B CA 1
ATOM 2760 C C . SER B 1 198 ? 74.504 13.360 -20.567 1.00 27.86 185 SER B C 1
ATOM 2761 O O . SER B 1 198 ? 74.836 12.298 -20.053 1.00 28.01 185 SER B O 1
ATOM 2764 N N . ALA B 1 199 ? 75.394 14.280 -20.934 1.00 27.80 186 ALA B N 1
ATOM 2765 C CA . ALA B 1 199 ? 76.823 14.059 -20.737 1.00 27.94 186 ALA B CA 1
ATOM 2766 C C . ALA B 1 199 ? 77.132 13.649 -19.317 1.00 28.28 186 ALA B C 1
ATOM 2767 O O . ALA B 1 199 ? 77.853 12.680 -19.087 1.00 28.17 186 ALA B O 1
ATOM 2769 N N . TRP B 1 200 ? 76.569 14.395 -18.369 1.00 29.10 187 TRP B N 1
ATOM 2770 C CA . TRP B 1 200 ? 76.894 14.253 -16.951 1.00 29.66 187 TRP B CA 1
ATOM 2771 C C . TRP B 1 200 ? 75.837 13.496 -16.137 1.00 30.36 187 TRP B C 1
ATOM 2772 O O . TRP B 1 200 ? 75.973 13.342 -14.917 1.00 30.54 187 TRP B O 1
ATOM 2783 N N . GLN B 1 201 ? 74.811 12.999 -16.830 1.00 31.13 188 GLN B N 1
ATOM 2784 C CA . GLN B 1 201 ? 73.690 12.273 -16.217 1.00 31.67 188 GLN B CA 1
ATOM 2785 C C . GLN B 1 201 ? 73.250 12.980 -14.948 1.00 31.52 188 GLN B C 1
ATOM 2786 O O . GLN B 1 201 ? 73.397 12.447 -13.850 1.00 31.55 188 GLN B O 1
ATOM 2792 N N . LEU B 1 202 ? 72.762 14.215 -15.120 1.00 20.00 189 LEU B N 1
ATOM 2793 C CA . LEU B 1 202 ? 72.225 15.041 -14.045 1.00 20.00 189 LEU B CA 1
ATOM 2794 C C . LEU B 1 202 ? 70.754 14.731 -13.793 1.00 20.00 189 LEU B C 1
ATOM 2795 O O . LEU B 1 202 ? 70.126 15.161 -12.831 1.00 32.32 189 LEU B O 1
#

Foldseek 3Di:
DPPDDDDPVLLVVLLLVVLCVVLVCVLPPVNPQWAALVSQQVSSVVVVRHDDSVSSQVLLVVQVPVPPNTGHPVSVVLSSQDDDDPLLVVLLVVLVVQQPQVPPQKHALVSVVVQDFQCVPPCNVVVNDPRSRVSLVVVQLQADPDRDRIHGSVSSVVSCSVVVSVDDDSVVSNVVSCVVRVD/DVVLLVVVLVVCVVPNPLVSLLVLQCVLVPVSPQWAALVSVQVSSVVVVRHDDSVVSLVLQVVQVPPPPNIGHSVSSSVSNPDDDDVLLLVLLVVLQCVQQCVPPFKHFLVSCPPVDFVPDDTSSVSLVVVVLQAPPDDDGIGGSVSNVVSCPVVSVVDPDSVVSNVVSCVVRVD

Radius of gyration: 26.06 Å; Cα contacts (8 Å, |Δi|>4): 392; chains: 2; bounding box: 70×72×45 Å

Secondary structure (DSSP, 8-state):
-TT-----HHHHHHHHHHH--HHHHHH-TT--SSB-HHHHHHHHHTTT----HHHHHHHHHHH-TT-SSSB-HHHHHHHTSPPPPHHHHHHHHHHHHHH-TT-SSEE-HHHHHHH---TT-HHHHTTSS-HHHHHHHHHHHHS-SS--S-EEHHHHHHHHHHHHHH-SSHHHHHHHHHHHHT-/-HHHHHHHHHHHTTT---HHHHHHHHHH-TT--SEE-HHHHHHHHHTTT----HHHHHHHHHHH-TT-SSSEEHHHHHHHHSPPPPHHHHHHHHHHHHHH-TT-SSSB-TTTTTTT----S-HHHHHHHHHHHHS-SS--S-B-HHHHHHHTHHHHHH--SHHHHHHHHHHHHT-

GO terms:
  GO:0005509 calcium ion binding (F, TAS)
  GO:0035556 intracellular signal transduction (P, TAS)
  GO:0005829 cytosol (C, IDA)
  GO:0031982 vesicle (C, HDA)